Protein AF-A0A8S0GZ82-F1 (afdb_monomer)

Structure (mmCIF, N/CA/C/O backbone):
data_AF-A0A8S0GZ82-F1
#
_entry.id   AF-A0A8S0GZ82-F1
#
loop_
_atom_site.group_PDB
_atom_site.id
_atom_site.type_symbol
_atom_site.label_atom_id
_atom_site.label_alt_id
_atom_site.label_comp_id
_atom_site.label_asym_id
_atom_site.label_entity_id
_atom_site.label_seq_id
_atom_site.pdbx_PDB_ins_code
_atom_site.Cartn_x
_atom_site.Cartn_y
_atom_site.Cartn_z
_atom_site.occupancy
_atom_site.B_iso_or_equiv
_atom_site.auth_seq_id
_atom_site.auth_comp_id
_atom_site.auth_asym_id
_atom_site.auth_atom_id
_atom_site.pdbx_PDB_model_num
ATOM 1 N N . MET A 1 1 ? -5.538 -8.089 -3.282 1.00 95.19 1 MET A N 1
ATOM 2 C CA . MET A 1 1 ? -5.520 -7.397 -4.596 1.00 95.19 1 MET A CA 1
ATOM 3 C C . MET A 1 1 ? -4.094 -7.015 -5.002 1.00 95.19 1 MET A C 1
ATOM 5 O O . MET A 1 1 ? -3.218 -7.032 -4.146 1.00 95.19 1 MET A O 1
ATOM 9 N N . ALA A 1 2 ? -3.860 -6.673 -6.274 1.00 97.44 2 ALA A N 1
ATOM 10 C CA . ALA A 1 2 ? -2.577 -6.172 -6.800 1.00 97.44 2 ALA A CA 1
ATOM 11 C C . ALA A 1 2 ? -2.730 -4.744 -7.361 1.00 97.44 2 ALA A C 1
ATOM 13 O O . ALA A 1 2 ? -3.860 -4.316 -7.598 1.00 97.44 2 ALA A O 1
ATOM 14 N N . HIS A 1 3 ? -1.623 -4.027 -7.618 1.00 98.12 3 HIS A N 1
ATOM 15 C CA . HIS A 1 3 ? -1.652 -2.636 -8.117 1.00 98.12 3 HIS A CA 1
ATOM 16 C C . HIS A 1 3 ? -2.490 -2.475 -9.383 1.00 98.12 3 HIS A C 1
ATOM 18 O O . HIS A 1 3 ? -3.238 -1.512 -9.489 1.00 98.12 3 HIS A O 1
ATOM 24 N N . GLN A 1 4 ? -2.447 -3.450 -10.296 1.00 97.56 4 GLN A N 1
ATOM 25 C CA . GLN A 1 4 ? -3.217 -3.405 -11.541 1.00 97.56 4 GLN A CA 1
ATOM 26 C C . GLN A 1 4 ? -4.725 -3.206 -11.317 1.00 97.56 4 GLN A C 1
ATOM 28 O O . GLN A 1 4 ? -5.366 -2.548 -12.122 1.00 97.56 4 GLN A O 1
ATOM 33 N N . TRP A 1 5 ? -5.296 -3.722 -10.220 1.00 98.31 5 TRP A N 1
ATOM 34 C CA . TRP A 1 5 ? -6.716 -3.527 -9.907 1.00 98.31 5 TRP A CA 1
ATOM 35 C C . TRP A 1 5 ? -7.033 -2.052 -9.644 1.00 98.31 5 TRP A C 1
ATOM 37 O O . TRP A 1 5 ? -7.979 -1.508 -10.209 1.00 98.31 5 TRP A O 1
ATOM 47 N N . LEU A 1 6 ? -6.203 -1.396 -8.831 1.00 98.31 6 LEU A N 1
ATOM 48 C CA . LEU A 1 6 ? -6.317 0.028 -8.512 1.00 98.31 6 LEU A CA 1
ATOM 49 C C . LEU A 1 6 ? -6.042 0.887 -9.755 1.00 98.31 6 LEU A C 1
ATOM 51 O O . LEU A 1 6 ? -6.773 1.835 -10.025 1.00 98.31 6 LEU A O 1
ATOM 55 N N . MET A 1 7 ? -5.039 0.507 -10.552 1.00 98.38 7 MET A N 1
ATOM 56 C CA . MET A 1 7 ? -4.680 1.192 -11.796 1.00 98.38 7 MET A CA 1
ATOM 57 C C . MET A 1 7 ? -5.791 1.108 -12.847 1.00 98.38 7 MET A C 1
ATOM 59 O O . MET A 1 7 ? -6.074 2.104 -13.498 1.00 98.38 7 MET A O 1
ATOM 63 N N . VAL A 1 8 ? -6.478 -0.033 -12.984 1.00 98.31 8 VAL A N 1
ATOM 64 C CA . VAL A 1 8 ? -7.613 -0.162 -13.914 1.00 98.31 8 VAL A CA 1
ATOM 65 C C . VAL A 1 8 ? -8.703 0.866 -13.618 1.00 98.31 8 VAL A C 1
ATOM 67 O O . VAL A 1 8 ? -9.209 1.502 -14.539 1.00 98.31 8 VAL A O 1
ATOM 70 N N . HIS A 1 9 ? -9.013 1.101 -12.343 1.00 98.50 9 HIS A N 1
ATOM 71 C CA . HIS A 1 9 ? -10.072 2.032 -11.946 1.00 98.50 9 HIS A CA 1
ATOM 72 C C . HIS A 1 9 ? -9.756 3.500 -12.250 1.00 98.50 9 HIS A C 1
ATOM 74 O O . HIS A 1 9 ? -10.662 4.330 -12.217 1.00 98.50 9 HIS A O 1
ATOM 80 N N . GLN A 1 10 ? -8.511 3.834 -12.600 1.00 98.38 10 GLN A N 1
ATOM 81 C CA . GLN A 1 10 ? -8.147 5.175 -13.064 1.00 98.38 10 GLN A CA 1
ATOM 82 C C . GLN A 1 10 ? -8.823 5.533 -14.392 1.00 98.38 10 GLN A C 1
ATOM 84 O O . GLN A 1 10 ? -9.020 6.714 -14.655 1.00 98.38 10 GLN A O 1
ATOM 89 N N . GLN A 1 11 ? -9.216 4.523 -15.182 1.00 97.75 11 GLN A N 1
ATOM 90 C CA . GLN A 1 11 ? -9.843 4.682 -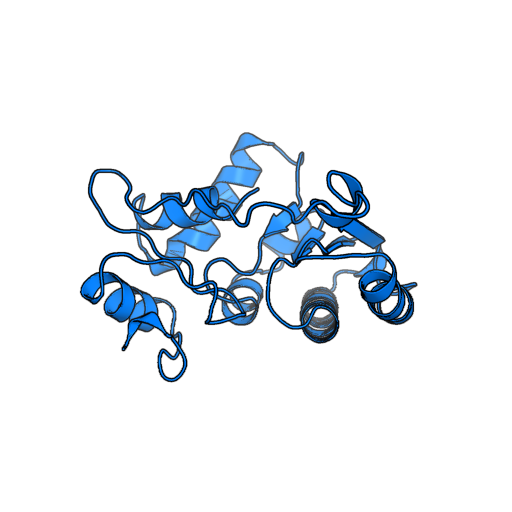16.500 1.00 97.75 11 GLN A CA 1
ATOM 91 C C . GLN A 1 11 ? -11.303 4.201 -16.555 1.00 97.75 11 GLN A C 1
ATOM 93 O O . GLN A 1 11 ? -11.871 4.071 -17.635 1.00 97.75 11 GLN A O 1
ATOM 98 N N . LEU A 1 12 ? -11.929 3.933 -15.401 1.00 96.94 12 LEU A N 1
ATOM 99 C CA . LEU A 1 12 ? -13.331 3.486 -15.318 1.00 96.94 12 LEU A CA 1
ATOM 100 C C . LEU A 1 12 ? -14.288 4.551 -14.759 1.00 96.94 12 LEU A C 1
ATOM 102 O O . LEU A 1 12 ? -15.486 4.306 -14.644 1.00 96.94 12 LEU A O 1
ATOM 106 N N . GLY A 1 13 ? -13.778 5.726 -14.389 1.00 95.38 13 GLY A N 1
ATOM 107 C CA . GLY A 1 13 ? -14.562 6.784 -13.761 1.00 95.38 13 GLY A CA 1
ATOM 108 C C . GLY A 1 13 ? -13.732 8.035 -13.494 1.00 95.38 13 GLY A C 1
ATOM 109 O O . GLY A 1 13 ? -12.754 8.312 -14.186 1.00 95.38 13 GLY A O 1
ATOM 110 N N . ARG A 1 14 ? -14.110 8.815 -12.476 1.00 97.06 14 ARG A N 1
ATOM 111 C CA . ARG A 1 14 ? -13.348 10.009 -12.084 1.00 97.06 14 ARG A CA 1
ATOM 112 C C . ARG A 1 14 ? -12.017 9.593 -11.464 1.00 97.06 14 ARG A C 1
ATOM 114 O O . ARG A 1 14 ? -12.003 8.906 -10.445 1.00 97.06 14 ARG A O 1
ATOM 121 N N . LEU A 1 15 ? -10.906 10.093 -12.009 1.00 97.75 15 LEU A N 1
ATOM 122 C CA . LEU A 1 15 ? -9.558 9.712 -11.571 1.00 97.75 15 LEU A CA 1
ATOM 123 C C . LEU A 1 15 ? -9.358 9.851 -10.051 1.00 97.75 15 LEU A C 1
ATOM 125 O O . LEU A 1 15 ? -8.863 8.924 -9.417 1.00 97.75 15 LEU A O 1
ATOM 129 N N . ARG A 1 16 ? -9.817 10.955 -9.442 1.00 97.62 16 ARG A N 1
ATOM 130 C CA . ARG A 1 16 ? -9.718 11.181 -7.986 1.00 97.62 16 ARG A CA 1
ATOM 131 C C . ARG A 1 16 ? -10.405 10.095 -7.154 1.00 97.62 16 ARG A C 1
ATOM 133 O O . ARG A 1 16 ? -9.939 9.795 -6.060 1.00 97.62 16 ARG A O 1
ATOM 140 N N . GLU A 1 17 ? -11.508 9.542 -7.643 1.00 97.81 17 GLU A N 1
ATOM 141 C CA . GLU A 1 17 ? -12.345 8.568 -6.929 1.00 97.81 17 GLU A CA 1
ATOM 142 C C . GLU A 1 17 ? -11.919 7.119 -7.213 1.00 97.81 17 GLU A C 1
ATOM 144 O O . GLU A 1 17 ? -12.413 6.196 -6.570 1.00 97.81 17 GLU A O 1
ATOM 149 N N . SER A 1 18 ? -10.979 6.914 -8.144 1.00 98.31 18 SER A N 1
ATOM 150 C CA . SER A 1 18 ? -10.558 5.594 -8.634 1.00 98.31 18 SER A CA 1
ATOM 151 C C . SER A 1 18 ? -10.168 4.613 -7.526 1.00 98.31 18 SER A C 1
ATOM 153 O O . SER A 1 18 ? -10.565 3.451 -7.577 1.00 98.31 18 SER A O 1
ATOM 155 N N . GLN A 1 19 ? -9.445 5.069 -6.498 1.00 98.44 19 GLN A N 1
ATOM 156 C CA . GLN A 1 19 ? -9.065 4.229 -5.362 1.00 98.44 19 GLN A CA 1
ATOM 157 C C . GLN A 1 19 ? -10.291 3.741 -4.581 1.00 98.44 19 GLN A C 1
ATOM 159 O O . GLN A 1 19 ? -10.406 2.547 -4.317 1.00 98.44 19 GLN A O 1
ATOM 164 N N . ASN A 1 20 ? -11.226 4.634 -4.252 1.00 98.25 20 ASN A N 1
ATOM 165 C CA . ASN A 1 20 ? -12.430 4.265 -3.506 1.00 98.25 20 ASN A CA 1
ATOM 166 C C . ASN A 1 20 ? -13.322 3.344 -4.334 1.00 98.25 20 ASN A C 1
ATOM 168 O O . ASN A 1 20 ? -13.745 2.307 -3.832 1.00 98.25 20 ASN A O 1
ATOM 172 N N . ALA A 1 21 ? -13.506 3.650 -5.621 1.00 98.38 21 ALA A N 1
ATOM 173 C CA . ALA A 1 21 ? -14.248 2.792 -6.538 1.00 98.38 21 ALA A CA 1
ATOM 174 C C . ALA A 1 21 ? -13.635 1.383 -6.619 1.00 98.38 21 ALA A C 1
ATOM 176 O O . ALA A 1 21 ? -14.350 0.384 -6.566 1.00 98.38 21 ALA A O 1
ATOM 177 N N . ALA A 1 22 ? -12.303 1.279 -6.673 1.00 98.50 22 ALA A N 1
ATOM 178 C CA . ALA A 1 22 ? -11.611 -0.006 -6.653 1.00 98.50 22 ALA A CA 1
ATOM 179 C C . ALA A 1 22 ? -11.829 -0.771 -5.340 1.00 98.50 22 ALA A C 1
ATOM 181 O O . ALA A 1 22 ? -12.018 -1.991 -5.365 1.00 98.50 22 ALA A O 1
ATOM 182 N N . LEU A 1 23 ? -11.797 -0.080 -4.196 1.00 98.44 23 LEU A N 1
ATOM 183 C CA . LEU A 1 23 ? -12.031 -0.697 -2.892 1.00 98.44 23 LEU A CA 1
ATOM 184 C C . LEU A 1 23 ? -13.484 -1.165 -2.737 1.00 98.44 23 LEU A C 1
ATOM 186 O O . LEU A 1 23 ? -13.714 -2.265 -2.232 1.00 98.44 23 LEU A O 1
ATOM 190 N N . GLU A 1 24 ? -14.454 -0.374 -3.190 1.00 98.00 24 GLU A N 1
ATOM 191 C CA . GLU A 1 24 ? -15.877 -0.726 -3.173 1.00 98.00 24 GLU A CA 1
ATOM 192 C C . GLU A 1 24 ? -16.172 -1.917 -4.081 1.00 98.00 24 GLU A C 1
ATOM 194 O O . GLU A 1 24 ? -16.787 -2.889 -3.638 1.00 98.00 24 GLU A O 1
ATOM 199 N N . ASN A 1 25 ? -15.672 -1.891 -5.319 1.00 98.31 25 ASN A N 1
ATOM 200 C CA . ASN A 1 25 ? -15.876 -2.973 -6.277 1.00 98.31 25 ASN A CA 1
ATOM 201 C C . ASN A 1 25 ? -15.252 -4.287 -5.792 1.00 98.31 25 ASN A C 1
ATOM 203 O O . ASN A 1 25 ? -15.846 -5.349 -5.965 1.00 98.31 25 ASN A O 1
ATOM 207 N N . TRP A 1 26 ? -14.097 -4.237 -5.117 1.00 98.56 26 TRP A N 1
ATOM 208 C CA . TRP A 1 26 ? -13.494 -5.433 -4.526 1.00 98.56 26 TRP A CA 1
ATOM 209 C C . TRP A 1 26 ? -14.363 -6.024 -3.408 1.00 98.56 26 TRP A C 1
ATOM 211 O O . TRP A 1 26 ? -14.590 -7.233 -3.370 1.00 98.56 26 TRP A O 1
ATOM 221 N N . VAL A 1 27 ? -14.898 -5.184 -2.515 1.00 97.38 27 VAL A N 1
ATOM 222 C CA . VAL A 1 27 ? -15.823 -5.644 -1.465 1.00 97.38 27 VAL A CA 1
ATOM 223 C C . VAL A 1 27 ? -17.110 -6.201 -2.074 1.00 97.38 27 VAL A C 1
ATOM 225 O O . VAL A 1 27 ? -17.626 -7.217 -1.599 1.00 97.38 27 VAL A O 1
ATOM 228 N N . HIS A 1 28 ? -17.625 -5.563 -3.126 1.00 97.75 28 HIS A N 1
ATOM 229 C CA . HIS A 1 28 ? -18.815 -6.021 -3.831 1.00 97.75 28 HIS A CA 1
ATOM 230 C C . HIS A 1 28 ? -18.614 -7.407 -4.452 1.00 97.75 28 HIS A C 1
ATOM 232 O O . HIS A 1 28 ? -19.492 -8.257 -4.319 1.00 97.75 28 HIS A O 1
ATOM 238 N N . GLU A 1 29 ? -17.468 -7.647 -5.086 1.00 98.12 29 GLU A N 1
ATOM 239 C CA . GLU A 1 29 ? -17.166 -8.917 -5.748 1.00 98.12 29 GLU A CA 1
ATOM 240 C C . GLU A 1 29 ? -16.936 -10.044 -4.734 1.00 98.12 29 GLU A C 1
ATOM 242 O O . GLU A 1 29 ? -17.583 -11.089 -4.781 1.00 98.12 29 GLU A O 1
ATOM 247 N N . TYR A 1 30 ? -16.047 -9.826 -3.761 1.00 97.81 30 TYR A N 1
ATOM 248 C CA . TYR A 1 30 ? -15.591 -10.901 -2.876 1.00 97.81 30 TYR A CA 1
ATOM 249 C C . TYR A 1 30 ? -16.403 -11.049 -1.586 1.00 97.81 30 TYR A C 1
ATOM 251 O O . TYR A 1 30 ? -16.186 -12.008 -0.842 1.00 97.81 30 TYR A O 1
ATOM 259 N N . ARG A 1 31 ? -17.339 -10.129 -1.311 1.00 95.69 31 ARG A N 1
ATOM 260 C CA . ARG A 1 31 ? -18.323 -10.205 -0.211 1.00 95.69 31 ARG A CA 1
ATOM 261 C C . ARG A 1 31 ? -17.705 -10.571 1.146 1.00 95.69 31 ARG A C 1
ATOM 263 O O . ARG A 1 31 ? -18.201 -11.447 1.850 1.00 95.69 31 ARG A O 1
ATOM 270 N N . GLY A 1 32 ? -16.608 -9.903 1.502 1.00 89.19 32 GLY A N 1
ATOM 271 C CA . GLY A 1 32 ? -15.895 -10.116 2.769 1.00 89.19 32 GLY A CA 1
ATOM 272 C C . GLY A 1 32 ? -14.822 -11.209 2.736 1.00 89.19 32 GLY A C 1
ATOM 273 O O . GLY A 1 32 ? -14.251 -11.529 3.770 1.00 89.19 32 GLY A O 1
ATOM 274 N N . ARG A 1 33 ? -14.519 -11.792 1.569 1.00 94.94 33 ARG A N 1
ATOM 275 C CA . ARG A 1 33 ? -13.315 -12.614 1.365 1.00 94.94 33 ARG A CA 1
ATOM 276 C C . ARG A 1 33 ? -12.181 -11.769 0.788 1.00 94.94 33 ARG A C 1
ATOM 278 O O . ARG A 1 33 ? -12.418 -10.759 0.133 1.00 94.94 33 ARG A O 1
ATOM 285 N N . LEU A 1 34 ? -10.941 -12.229 0.977 1.00 96.81 34 LEU A N 1
ATOM 286 C CA . LEU A 1 34 ? -9.735 -11.603 0.414 1.00 96.81 34 LEU A CA 1
ATOM 287 C C . LEU A 1 34 ? -9.590 -10.116 0.804 1.00 96.81 34 LEU A C 1
ATOM 289 O O . LEU A 1 34 ? -9.183 -9.292 -0.020 1.00 96.81 34 LEU A O 1
ATOM 293 N N . GLY A 1 35 ? -9.920 -9.772 2.052 1.00 97.31 35 GLY A N 1
ATOM 294 C CA . GLY A 1 35 ? -10.014 -8.405 2.567 1.00 97.31 35 GLY A CA 1
ATOM 295 C C . GLY A 1 35 ? -8.679 -7.734 2.900 1.00 97.31 35 GLY A C 1
ATOM 296 O O . GLY A 1 35 ? -8.617 -6.969 3.857 1.00 97.31 35 GLY A O 1
ATOM 297 N N . ILE A 1 36 ? -7.616 -7.984 2.130 1.00 98.50 36 ILE A N 1
ATOM 298 C CA . ILE A 1 36 ? -6.335 -7.275 2.277 1.00 98.50 36 ILE A CA 1
ATOM 299 C C . ILE A 1 36 ? -6.200 -6.212 1.178 1.00 98.50 36 ILE A C 1
ATOM 301 O O . ILE A 1 36 ? -6.025 -6.547 -0.003 1.00 98.50 36 ILE A O 1
ATOM 305 N N . ALA A 1 37 ? -6.268 -4.937 1.572 1.00 98.50 37 ALA A N 1
ATOM 306 C CA . ALA A 1 37 ? -6.109 -3.794 0.672 1.00 98.50 37 ALA A CA 1
ATOM 307 C C . ALA A 1 37 ? -4.641 -3.375 0.526 1.00 98.50 37 ALA A C 1
ATOM 309 O O . ALA A 1 37 ? -3.865 -3.406 1.474 1.00 98.50 37 ALA A O 1
ATOM 310 N N . LEU A 1 38 ? -4.260 -2.979 -0.685 1.00 98.38 38 LEU A N 1
ATOM 311 C CA . LEU A 1 38 ? -2.918 -2.507 -1.020 1.00 98.38 38 LEU A CA 1
ATOM 312 C C . LEU A 1 38 ? -2.884 -0.978 -0.965 1.00 98.38 38 LEU A C 1
ATOM 314 O O . LEU A 1 38 ? -3.751 -0.346 -1.565 1.00 98.38 38 LEU A O 1
ATOM 318 N N . THR A 1 39 ? -1.913 -0.398 -0.258 1.00 98.44 39 THR A N 1
ATOM 319 C CA . THR A 1 39 ? -1.971 1.027 0.124 1.00 98.44 39 THR A CA 1
ATOM 320 C C . THR A 1 39 ? -1.165 1.966 -0.769 1.00 98.44 39 THR A C 1
ATOM 322 O O . THR A 1 39 ? -1.366 3.170 -0.724 1.00 98.44 39 THR A O 1
ATOM 325 N N . ASP A 1 40 ? -0.257 1.445 -1.588 1.00 97.50 40 ASP A N 1
ATOM 326 C CA . ASP A 1 40 ? 0.817 2.219 -2.220 1.00 97.50 40 ASP A CA 1
ATOM 327 C C . ASP A 1 40 ? 0.662 2.345 -3.748 1.00 97.50 40 ASP A C 1
ATOM 329 O O . ASP A 1 40 ? 1.636 2.484 -4.486 1.00 97.50 40 ASP A O 1
ATOM 333 N N . CYS A 1 41 ? -0.562 2.270 -4.282 1.00 97.75 41 CYS A N 1
ATOM 334 C CA . CYS A 1 41 ? -0.757 2.562 -5.708 1.00 97.75 41 CYS A CA 1
ATOM 335 C C . CYS A 1 41 ? -0.545 4.051 -6.013 1.00 97.75 41 CYS A C 1
ATOM 337 O O . CYS A 1 41 ? 0.048 4.387 -7.038 1.00 97.75 41 CYS A O 1
ATOM 339 N N . ILE A 1 42 ? -1.017 4.922 -5.117 1.00 97.00 42 ILE A N 1
ATOM 340 C CA . ILE A 1 42 ? -0.805 6.371 -5.169 1.00 97.00 42 ILE A CA 1
ATOM 341 C C . ILE A 1 42 ? 0.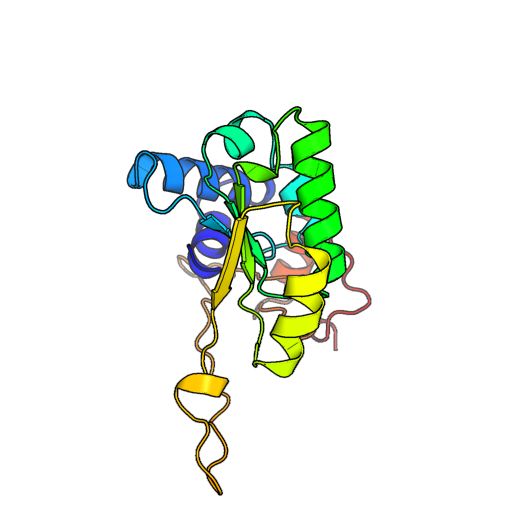255 6.723 -4.121 1.00 97.00 42 ILE A C 1
ATOM 343 O O . ILE A 1 42 ? 1.415 6.894 -4.455 1.00 97.00 42 ILE A O 1
ATOM 347 N N . SER A 1 43 ? -0.120 6.730 -2.848 1.00 96.94 43 SER A N 1
ATOM 348 C CA . SER A 1 43 ? 0.794 6.751 -1.706 1.00 96.94 43 SER A CA 1
ATOM 349 C C . SER A 1 43 ? 0.035 6.259 -0.482 1.00 96.94 43 SER A C 1
ATOM 351 O O . SER A 1 43 ? -1.196 6.365 -0.434 1.00 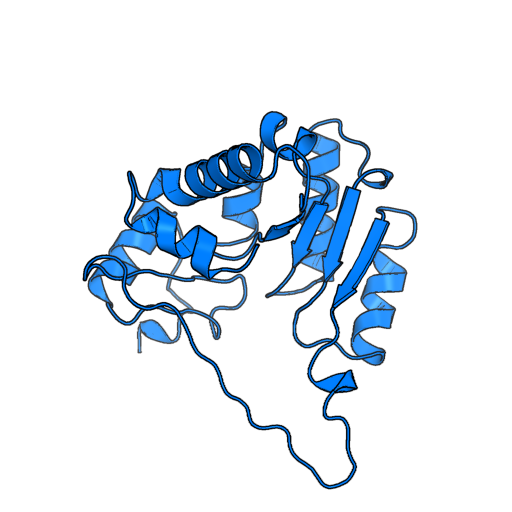96.94 43 SER A O 1
ATOM 353 N N . THR A 1 44 ? 0.740 5.764 0.532 1.00 98.12 44 THR A N 1
ATOM 354 C CA . THR A 1 44 ? 0.091 5.335 1.775 1.00 98.12 44 THR A CA 1
ATOM 355 C C . THR A 1 44 ? -0.638 6.498 2.455 1.00 98.12 44 THR A C 1
ATOM 357 O O . THR A 1 44 ? -1.717 6.299 3.005 1.00 98.12 44 THR A O 1
ATOM 360 N N . ASP A 1 45 ? -0.122 7.727 2.370 1.00 97.44 45 ASP A N 1
ATOM 361 C CA . ASP A 1 45 ? -0.784 8.897 2.966 1.00 97.44 45 ASP A CA 1
ATOM 362 C C . ASP A 1 45 ? -2.087 9.258 2.244 1.00 97.44 45 ASP A C 1
ATOM 364 O O . ASP A 1 45 ? -3.104 9.529 2.890 1.00 97.44 45 ASP A O 1
ATOM 368 N N . PHE A 1 46 ? -2.092 9.203 0.908 1.00 97.44 46 PHE A N 1
ATOM 369 C CA . PHE A 1 46 ? -3.316 9.378 0.129 1.00 97.44 46 PHE A CA 1
ATOM 370 C C . PHE A 1 46 ? -4.328 8.269 0.440 1.00 97.44 46 PHE A C 1
ATOM 372 O O . PHE A 1 46 ? -5.508 8.548 0.662 1.00 97.44 46 PHE A O 1
ATOM 379 N N . PHE A 1 47 ? -3.863 7.018 0.520 1.00 98.56 47 PHE A N 1
ATOM 380 C CA . PHE A 1 47 ? -4.696 5.875 0.874 1.00 98.56 47 PHE A CA 1
ATOM 381 C C . PHE A 1 47 ? -5.357 6.047 2.239 1.00 98.56 47 PHE A C 1
ATOM 383 O O . PHE A 1 47 ? -6.575 5.957 2.342 1.00 98.56 47 PHE A O 1
ATOM 390 N N . LEU A 1 48 ? -4.583 6.335 3.288 1.00 98.31 48 LEU A N 1
ATOM 391 C CA . LEU A 1 48 ? -5.105 6.412 4.655 1.00 98.31 48 LEU A CA 1
ATOM 392 C C . LEU A 1 48 ? -6.062 7.589 4.868 1.00 98.31 48 LEU A C 1
ATOM 394 O O . LEU A 1 48 ? -6.953 7.496 5.715 1.00 98.31 48 LEU A O 1
ATOM 398 N N . LYS A 1 49 ? -5.921 8.666 4.086 1.00 97.06 49 LYS A N 1
ATOM 399 C CA . LYS A 1 49 ? -6.870 9.784 4.084 1.00 97.06 49 LYS A CA 1
ATOM 400 C C . LYS A 1 49 ? -8.254 9.358 3.591 1.00 97.06 49 LYS A C 1
ATOM 402 O O . LYS A 1 49 ? -9.253 9.751 4.190 1.00 97.06 49 LYS A O 1
ATOM 407 N N . ASP A 1 50 ? -8.297 8.555 2.532 1.00 95.88 50 ASP A N 1
ATOM 408 C CA . ASP A 1 50 ? -9.540 8.037 1.954 1.00 95.88 50 ASP A CA 1
ATOM 409 C C . ASP A 1 50 ? -10.052 6.774 2.677 1.00 95.88 50 ASP A C 1
ATOM 411 O O . ASP A 1 50 ? -11.238 6.454 2.613 1.00 95.88 50 ASP A O 1
ATOM 415 N N . PHE A 1 51 ? -9.180 6.070 3.405 1.00 97.94 51 PHE A N 1
ATOM 416 C CA . PHE A 1 51 ? -9.521 4.896 4.205 1.00 97.94 51 PHE A CA 1
ATOM 417 C C . PHE A 1 51 ? -10.235 5.318 5.496 1.00 97.94 51 PHE A C 1
ATOM 419 O O . PHE A 1 51 ? -9.622 5.585 6.536 1.00 97.94 51 PHE A O 1
ATOM 426 N N . ASP A 1 52 ? -11.552 5.450 5.399 1.00 97.75 52 ASP A N 1
ATOM 427 C CA . ASP A 1 52 ? -12.449 5.844 6.478 1.00 97.75 52 ASP A CA 1
ATOM 428 C C . ASP A 1 52 ? -12.936 4.648 7.323 1.00 97.75 52 ASP A C 1
ATOM 430 O O . ASP A 1 52 ? -12.504 3.504 7.161 1.00 97.75 52 ASP A O 1
ATOM 434 N N . LEU A 1 53 ? -13.856 4.909 8.260 1.00 98.25 53 LEU A N 1
ATOM 435 C CA . LEU A 1 53 ? -14.418 3.877 9.135 1.00 98.25 53 LEU A CA 1
ATOM 436 C C . LEU A 1 53 ? -15.172 2.785 8.358 1.00 98.25 53 LEU A C 1
ATOM 438 O O . LEU A 1 53 ? -15.212 1.640 8.813 1.00 98.25 53 LEU A O 1
ATOM 442 N N . TYR A 1 54 ? -15.780 3.127 7.220 1.00 97.88 54 TYR A N 1
ATOM 443 C CA . TYR A 1 54 ? -16.506 2.174 6.389 1.00 97.88 54 TYR A CA 1
ATOM 444 C C . TYR A 1 54 ? -15.536 1.144 5.807 1.00 97.88 54 TYR A C 1
ATOM 446 O O . TYR A 1 54 ? -15.681 -0.052 6.082 1.00 97.88 54 TYR A O 1
ATOM 454 N N . PHE A 1 55 ? -14.484 1.586 5.113 1.00 98.06 55 PHE A N 1
ATOM 455 C CA . PHE A 1 55 ? -13.488 0.661 4.568 1.00 98.06 55 PHE A CA 1
ATOM 456 C C . PHE A 1 55 ? -12.722 -0.078 5.664 1.00 98.06 55 PHE A C 1
ATOM 458 O O . PHE A 1 55 ? -12.525 -1.291 5.570 1.00 98.06 55 PHE A O 1
ATOM 465 N N . ALA A 1 56 ? -12.361 0.611 6.747 1.00 98.12 56 ALA A N 1
ATOM 466 C CA . ALA A 1 56 ? -11.626 0.002 7.846 1.00 98.12 56 ALA A CA 1
ATOM 467 C C . ALA A 1 56 ? -12.421 -1.093 8.575 1.00 98.12 56 ALA A C 1
ATOM 469 O O . ALA A 1 56 ? -11.824 -2.001 9.156 1.00 98.12 56 ALA A O 1
ATOM 470 N N . LYS A 1 57 ? -13.759 -1.066 8.535 1.00 97.62 57 LYS A N 1
ATOM 471 C CA . LYS A 1 57 ? -14.598 -2.165 9.039 1.00 97.62 57 LYS A CA 1
ATOM 472 C C . LYS A 1 57 ? -14.738 -3.321 8.052 1.00 97.62 57 LYS A C 1
ATOM 474 O O . LYS A 1 57 ? -14.866 -4.454 8.504 1.00 97.62 57 LYS A O 1
ATOM 479 N N . LEU A 1 58 ? -14.713 -3.049 6.749 1.00 96.94 58 LEU A N 1
ATOM 480 C CA . LEU A 1 58 ? -14.931 -4.053 5.704 1.00 96.94 58 LEU A CA 1
ATOM 481 C C . LEU A 1 58 ? -13.680 -4.854 5.341 1.00 96.94 58 LEU A C 1
ATOM 483 O O . LEU A 1 58 ? -13.794 -6.031 5.012 1.00 96.94 58 LEU A O 1
ATOM 487 N N . TYR A 1 59 ? -12.503 -4.232 5.391 1.00 98.44 59 TYR A N 1
ATOM 488 C CA . TYR A 1 59 ? -11.234 -4.900 5.112 1.00 98.44 59 TYR A CA 1
ATOM 489 C C . TYR A 1 59 ? -10.658 -5.555 6.374 1.00 98.44 59 TYR A C 1
ATOM 491 O O . TYR A 1 59 ? -10.666 -4.972 7.462 1.00 98.44 59 TYR A O 1
ATOM 499 N N . ASP A 1 60 ? -10.117 -6.762 6.222 1.00 98.31 60 ASP A N 1
ATOM 500 C CA . ASP A 1 60 ? -9.432 -7.520 7.276 1.00 98.31 60 ASP A CA 1
ATOM 501 C C . ASP A 1 60 ? -8.079 -6.896 7.638 1.00 98.31 60 ASP A C 1
ATOM 503 O O . ASP A 1 60 ? -7.621 -6.985 8.780 1.00 98.31 60 ASP A O 1
ATOM 507 N N . GLY A 1 61 ? -7.436 -6.238 6.674 1.00 98.50 61 GLY A N 1
ATOM 508 C CA . GLY A 1 61 ? -6.088 -5.723 6.839 1.00 98.50 61 GLY A CA 1
ATOM 509 C C . GLY A 1 61 ? -5.553 -4.964 5.633 1.00 98.50 61 GLY A C 1
ATOM 510 O O . GLY A 1 61 ? -6.231 -4.806 4.616 1.00 98.50 61 GLY A O 1
ATOM 511 N N . LEU A 1 62 ? -4.311 -4.503 5.756 1.00 98.81 62 LEU A N 1
ATOM 512 C CA . LEU A 1 62 ? -3.603 -3.734 4.734 1.00 98.81 62 LEU A CA 1
ATOM 513 C C . LEU A 1 62 ? -2.280 -4.410 4.355 1.00 98.81 62 LEU A C 1
ATOM 515 O O . LEU A 1 62 ? -1.703 -5.158 5.147 1.00 98.81 62 LEU A O 1
ATOM 519 N N . ARG A 1 63 ? -1.793 -4.135 3.141 1.00 98.81 63 ARG A N 1
ATOM 520 C CA . ARG A 1 63 ? -0.534 -4.658 2.605 1.00 98.81 63 ARG A CA 1
ATOM 521 C C . ARG A 1 63 ? 0.449 -3.547 2.251 1.00 98.81 63 ARG A C 1
ATOM 523 O O . ARG A 1 63 ? 0.097 -2.636 1.503 1.00 98.81 63 ARG A O 1
ATOM 530 N N . GLN A 1 64 ? 1.676 -3.707 2.733 1.00 98.50 64 GLN A N 1
ATOM 531 C CA . GLN A 1 64 ? 2.847 -2.889 2.442 1.00 98.50 64 GLN A CA 1
ATOM 532 C C . GLN A 1 64 ? 3.671 -3.518 1.315 1.00 98.50 64 GLN A C 1
ATOM 534 O O . GLN A 1 64 ? 4.035 -4.692 1.405 1.00 98.50 64 GLN A O 1
ATOM 539 N N . ASP A 1 65 ? 3.974 -2.732 0.279 1.00 97.56 65 ASP A N 1
ATOM 540 C CA . ASP A 1 65 ? 4.734 -3.184 -0.903 1.00 97.56 65 ASP A CA 1
ATOM 541 C C . ASP A 1 65 ? 5.789 -2.167 -1.402 1.00 97.56 65 ASP A C 1
ATOM 543 O O . ASP A 1 65 ? 6.513 -2.406 -2.375 1.00 97.56 65 ASP A O 1
ATOM 547 N N . SER A 1 66 ? 5.912 -1.025 -0.720 1.00 96.69 66 SER A N 1
ATOM 548 C CA . SER A 1 66 ? 6.958 -0.023 -0.943 1.00 96.69 66 SER A CA 1
ATOM 549 C C . SER A 1 66 ? 7.182 0.855 0.293 1.00 96.69 66 SER A C 1
ATOM 551 O O . SER A 1 66 ? 6.393 0.834 1.244 1.00 96.69 66 SER A O 1
ATOM 553 N N . GLY A 1 67 ? 8.288 1.604 0.300 1.00 95.50 67 GLY A N 1
ATOM 554 C CA . GLY A 1 67 ? 8.656 2.501 1.393 1.00 95.50 67 GLY A CA 1
ATOM 555 C C . GLY A 1 67 ? 9.165 1.785 2.652 1.00 95.50 67 GLY A C 1
ATOM 556 O O . GLY A 1 67 ? 9.414 0.580 2.669 1.00 95.50 67 GLY A O 1
ATOM 557 N N . ASN A 1 68 ? 9.349 2.544 3.735 1.00 97.56 68 ASN A N 1
ATOM 558 C CA . ASN A 1 68 ? 9.830 2.000 5.006 1.00 97.56 68 ASN A CA 1
ATOM 559 C C . ASN A 1 68 ? 8.705 1.220 5.727 1.00 97.56 68 ASN A C 1
ATOM 561 O O . ASN A 1 68 ? 7.703 1.832 6.109 1.00 97.56 68 ASN A O 1
ATOM 565 N N . PRO A 1 69 ? 8.872 -0.091 5.994 1.00 98.19 69 PRO A N 1
ATOM 566 C CA . PRO A 1 69 ? 7.812 -0.924 6.563 1.00 98.19 69 PRO A CA 1
ATOM 567 C C . PRO A 1 69 ? 7.446 -0.553 8.006 1.00 98.19 69 PRO A C 1
ATOM 569 O O . PRO A 1 69 ? 6.299 -0.728 8.408 1.00 98.19 69 PRO A O 1
ATOM 572 N N . ILE A 1 70 ? 8.392 -0.019 8.785 1.00 98.50 70 ILE A N 1
ATOM 573 C CA . ILE A 1 70 ? 8.161 0.413 10.171 1.00 98.50 70 ILE A CA 1
ATOM 574 C C . ILE A 1 70 ? 7.308 1.681 10.188 1.00 98.50 70 ILE A C 1
ATOM 576 O O . ILE A 1 70 ? 6.277 1.719 10.854 1.00 98.50 70 ILE A O 1
ATOM 580 N N . LEU A 1 71 ? 7.686 2.680 9.382 1.00 98.44 71 LEU A N 1
ATOM 581 C CA . LEU A 1 71 ? 6.913 3.919 9.254 1.00 98.44 71 LEU A CA 1
ATOM 582 C C . LEU A 1 71 ? 5.515 3.652 8.690 1.00 98.44 71 LEU A C 1
ATOM 584 O O . LEU A 1 71 ? 4.538 4.230 9.161 1.00 98.44 71 LEU A O 1
ATOM 588 N N . TRP A 1 72 ? 5.409 2.759 7.705 1.00 98.75 72 TRP A N 1
ATOM 589 C CA . TRP A 1 72 ? 4.119 2.314 7.188 1.00 98.75 72 TRP A CA 1
ATOM 590 C C . TRP A 1 72 ? 3.263 1.681 8.293 1.00 98.75 72 TRP A C 1
ATOM 592 O O . TRP A 1 72 ? 2.103 2.059 8.460 1.00 98.75 72 TRP A O 1
ATOM 602 N N . ALA A 1 73 ? 3.836 0.777 9.096 1.00 98.75 73 ALA A N 1
ATOM 603 C CA . ALA A 1 73 ? 3.116 0.132 10.188 1.00 98.75 73 ALA A CA 1
ATOM 604 C C . ALA A 1 73 ? 2.625 1.157 11.220 1.00 98.75 73 ALA A C 1
ATOM 606 O O . ALA A 1 73 ? 1.464 1.100 11.622 1.00 98.75 73 ALA A O 1
ATOM 607 N N . ASP A 1 74 ? 3.460 2.127 11.598 1.00 98.75 74 ASP A N 1
ATOM 608 C CA . ASP A 1 74 ? 3.083 3.186 12.539 1.00 98.75 74 ASP A CA 1
ATOM 609 C C . ASP A 1 74 ? 1.908 4.023 12.023 1.00 98.75 74 ASP A C 1
ATOM 611 O O . ASP A 1 74 ? 0.940 4.236 12.759 1.00 98.75 74 ASP A O 1
ATOM 615 N N . LYS A 1 75 ? 1.941 4.427 10.745 1.00 98.81 75 LYS A N 1
ATOM 616 C CA . LYS A 1 75 ? 0.846 5.166 10.096 1.00 98.81 75 LYS A CA 1
ATOM 617 C C . LYS A 1 75 ? -0.459 4.368 10.100 1.00 98.81 75 LYS A C 1
ATOM 619 O O . LYS A 1 75 ? -1.506 4.896 10.472 1.00 98.81 75 LYS A O 1
ATOM 624 N N . VAL A 1 76 ? -0.410 3.086 9.735 1.00 98.75 76 VAL A N 1
ATOM 625 C CA . VAL A 1 76 ? -1.606 2.229 9.693 1.00 98.75 76 VAL A CA 1
ATOM 626 C C . VAL A 1 76 ? -2.172 1.978 11.093 1.00 98.75 76 VAL A C 1
ATOM 628 O O . VAL A 1 76 ? -3.383 2.077 11.303 1.00 98.75 76 VAL A O 1
ATOM 631 N N . LEU A 1 77 ? -1.314 1.677 12.070 1.00 98.75 77 LEU A N 1
ATOM 632 C CA . LEU A 1 77 ? -1.725 1.465 13.458 1.00 98.75 77 LEU A CA 1
ATOM 633 C C . LEU A 1 77 ? -2.354 2.732 14.048 1.00 98.75 77 LEU A C 1
ATOM 635 O O . LEU A 1 77 ? -3.372 2.641 14.735 1.00 98.75 77 LEU A O 1
ATOM 639 N N . ALA A 1 78 ? -1.773 3.905 13.778 1.00 98.75 78 ALA A N 1
ATOM 640 C CA . ALA A 1 78 ? -2.348 5.189 14.167 1.00 98.75 78 ALA A CA 1
ATOM 641 C C . ALA A 1 78 ? -3.726 5.390 13.528 1.00 98.75 78 ALA A C 1
ATOM 643 O O . ALA A 1 78 ? -4.688 5.660 14.246 1.00 98.75 78 ALA A O 1
ATOM 644 N N . ARG A 1 79 ? -3.857 5.137 12.220 1.00 98.75 79 ARG A N 1
ATOM 645 C CA . ARG A 1 79 ? -5.126 5.306 11.508 1.00 98.75 79 ARG A CA 1
ATOM 646 C C . ARG A 1 79 ? -6.245 4.429 12.067 1.00 98.75 79 ARG A C 1
ATOM 648 O O . ARG A 1 79 ? -7.358 4.909 12.267 1.00 98.75 79 ARG A O 1
ATOM 655 N N . TYR A 1 80 ? -5.971 3.159 12.367 1.00 98.81 80 TYR A N 1
ATOM 656 C CA . TYR A 1 80 ? -6.972 2.300 13.006 1.00 98.81 80 TYR A CA 1
ATOM 657 C C . TYR A 1 80 ? -7.404 2.839 14.375 1.00 98.81 80 TYR A C 1
ATOM 659 O O . TYR A 1 80 ? -8.603 2.886 14.652 1.00 98.81 80 TYR A O 1
ATOM 667 N N . ARG A 1 81 ? -6.457 3.305 15.202 1.00 98.62 81 ARG A N 1
ATOM 668 C CA . ARG A 1 81 ? -6.763 3.895 16.517 1.00 98.62 81 ARG A CA 1
ATOM 669 C C . ARG A 1 81 ? -7.603 5.169 16.392 1.00 98.62 81 ARG A C 1
ATOM 671 O O . ARG A 1 81 ? -8.572 5.309 17.130 1.00 98.62 81 ARG A O 1
ATOM 678 N N . GLU A 1 82 ? -7.282 6.056 15.449 1.00 98.56 82 GLU A N 1
ATOM 679 C CA . GLU A 1 82 ? -8.068 7.267 15.151 1.00 98.56 82 GLU A CA 1
ATOM 680 C C . GLU A 1 82 ? -9.517 6.942 14.771 1.00 98.56 82 GLU A C 1
ATOM 682 O O . GLU A 1 82 ? -10.444 7.643 15.168 1.00 98.56 82 GLU A O 1
ATOM 687 N N . LEU A 1 83 ? -9.717 5.851 14.029 1.00 98.50 83 LEU A N 1
ATOM 688 C CA . LEU A 1 83 ? -11.032 5.360 13.618 1.00 98.50 83 LEU A CA 1
ATOM 689 C C . LEU A 1 83 ? -11.755 4.554 14.715 1.00 98.50 83 LEU A C 1
ATOM 691 O O . LEU A 1 83 ? -12.851 4.045 14.480 1.00 98.50 83 LEU A O 1
ATOM 695 N N . GLY A 1 84 ? -11.166 4.413 15.908 1.00 98.50 84 GLY A N 1
ATOM 696 C CA . GLY A 1 84 ? -11.743 3.641 17.011 1.00 98.50 84 GLY A CA 1
ATOM 697 C C . GLY A 1 84 ? -11.734 2.125 16.784 1.00 98.50 84 GLY A C 1
ATOM 698 O O . GLY A 1 84 ? -12.536 1.407 17.382 1.00 98.50 84 GLY A O 1
ATOM 699 N N . ILE A 1 85 ? -10.857 1.625 15.911 1.00 98.62 85 ILE A N 1
ATOM 700 C CA . ILE A 1 85 ? -10.677 0.198 15.625 1.00 98.62 85 ILE A CA 1
ATOM 701 C C . ILE A 1 85 ? -9.474 -0.315 16.411 1.00 98.62 85 ILE A C 1
ATOM 703 O O . ILE A 1 85 ? -8.392 0.264 16.349 1.00 98.62 85 ILE A O 1
ATOM 707 N N . ASP A 1 86 ? -9.642 -1.437 17.114 1.00 98.50 86 ASP A N 1
ATOM 708 C CA . ASP A 1 86 ? -8.524 -2.131 17.755 1.00 98.50 86 ASP A CA 1
ATOM 709 C C . ASP A 1 86 ? -7.607 -2.749 16.681 1.00 98.50 86 ASP A C 1
ATOM 711 O O . ASP A 1 86 ? -8.014 -3.721 16.028 1.00 98.50 86 ASP A O 1
ATOM 715 N N . PRO A 1 87 ? -6.368 -2.252 16.490 1.00 98.62 87 PRO A N 1
ATOM 716 C CA . PRO A 1 87 ? -5.488 -2.747 15.433 1.00 98.62 87 PRO A CA 1
ATOM 717 C C . PRO A 1 87 ? -5.082 -4.214 15.628 1.00 98.62 87 PRO A C 1
ATOM 719 O O . PRO A 1 87 ? -4.730 -4.887 14.663 1.00 98.62 87 PRO A O 1
ATOM 722 N N . ARG A 1 88 ? -5.214 -4.761 16.846 1.00 98.50 88 ARG A N 1
ATOM 723 C CA . ARG A 1 88 ? -4.963 -6.183 17.147 1.00 98.50 88 ARG A CA 1
ATOM 724 C C . ARG A 1 88 ? -5.927 -7.124 16.433 1.00 98.50 88 ARG A C 1
ATOM 726 O O . ARG A 1 88 ? -5.653 -8.315 16.327 1.00 98.50 88 ARG A O 1
ATOM 733 N N . THR A 1 89 ? -7.041 -6.593 15.934 1.00 98.31 89 THR A N 1
ATOM 734 C CA . THR A 1 89 ? -8.031 -7.335 15.146 1.00 98.31 89 THR A CA 1
ATOM 735 C C . THR A 1 89 ? -7.739 -7.330 13.645 1.00 98.31 89 THR A C 1
ATOM 737 O O . THR A 1 89 ? -8.466 -7.979 12.897 1.00 98.31 89 THR A O 1
ATOM 740 N N . LYS A 1 90 ? -6.701 -6.608 13.203 1.00 98.69 90 LYS A N 1
ATOM 741 C CA . LYS A 1 90 ? -6.384 -6.362 11.794 1.00 98.69 90 LYS A CA 1
ATOM 742 C C . LYS A 1 90 ? -5.074 -7.013 11.379 1.00 98.69 90 LYS A C 1
ATOM 744 O O . LYS A 1 90 ? -4.184 -7.199 12.208 1.00 98.69 90 LYS A O 1
ATOM 749 N N . ASP A 1 91 ? -4.971 -7.333 10.091 1.00 98.56 91 ASP A N 1
ATOM 750 C CA . ASP A 1 91 ? -3.773 -7.916 9.484 1.00 98.56 91 ASP A CA 1
ATOM 751 C C . ASP A 1 91 ? -2.891 -6.854 8.813 1.00 98.56 91 ASP A C 1
ATOM 753 O O . ASP A 1 91 ? -3.344 -6.074 7.976 1.00 98.56 91 ASP A O 1
ATOM 757 N N . LEU A 1 92 ? -1.604 -6.847 9.153 1.00 98.75 92 LEU A N 1
ATOM 758 C CA . LEU A 1 92 ? -0.562 -6.082 8.467 1.00 98.75 92 LEU A CA 1
ATOM 759 C C . LEU A 1 92 ? 0.309 -7.042 7.652 1.00 98.75 92 LEU A C 1
ATOM 761 O O . LEU A 1 92 ? 1.094 -7.812 8.208 1.00 98.75 92 LEU A O 1
ATOM 765 N N . MET A 1 93 ? 0.159 -7.016 6.330 1.00 98.75 93 MET A N 1
ATOM 766 C CA . MET A 1 93 ? 0.893 -7.896 5.419 1.00 98.75 93 MET A CA 1
ATOM 767 C C . MET A 1 93 ? 2.076 -7.149 4.806 1.00 98.75 93 MET A C 1
ATOM 769 O O . MET A 1 93 ? 1.886 -6.140 4.137 1.00 98.75 93 MET A O 1
ATOM 773 N N . PHE A 1 94 ? 3.291 -7.652 4.990 1.00 98.75 94 PHE A N 1
ATOM 774 C CA . PHE A 1 94 ? 4.508 -7.061 4.426 1.00 98.75 94 PHE A CA 1
ATOM 775 C C . PHE A 1 94 ? 4.996 -7.918 3.260 1.00 98.75 94 PHE A C 1
ATOM 777 O O . PHE A 1 94 ? 5.112 -9.134 3.420 1.00 98.75 94 PHE A O 1
ATOM 784 N N . SER A 1 95 ? 5.283 -7.322 2.102 1.00 98.19 95 SER A N 1
ATOM 785 C CA . SER A 1 95 ? 5.738 -8.075 0.918 1.00 98.19 95 SER A CA 1
ATOM 786 C C . SER A 1 95 ? 6.871 -7.429 0.120 1.00 98.19 95 SER A C 1
ATOM 788 O O . SER A 1 95 ? 7.278 -7.981 -0.901 1.00 98.19 95 SER A O 1
ATOM 790 N N . ASP A 1 96 ? 7.429 -6.307 0.579 1.00 97.12 96 ASP A N 1
ATOM 791 C CA . ASP A 1 96 ? 8.459 -5.591 -0.178 1.00 97.12 96 ASP A CA 1
ATOM 792 C C . ASP A 1 96 ? 9.856 -6.226 -0.061 1.00 97.12 96 ASP A C 1
ATOM 794 O O . ASP A 1 96 ? 10.608 -5.950 0.878 1.00 97.12 96 ASP A O 1
ATOM 798 N N . GLY A 1 97 ? 10.216 -7.077 -1.030 1.00 95.00 97 GLY A N 1
ATOM 799 C CA . GLY A 1 97 ? 11.595 -7.547 -1.224 1.00 95.00 97 GLY A CA 1
ATOM 800 C C . GLY A 1 97 ? 12.222 -8.146 0.040 1.00 95.00 97 GLY A C 1
ATOM 801 O O . GLY A 1 97 ? 13.382 -7.860 0.367 1.00 95.00 97 GLY A O 1
ATOM 802 N N . LEU A 1 98 ? 11.416 -8.894 0.794 1.00 97.81 98 LEU A N 1
ATOM 803 C CA . LEU A 1 98 ? 11.756 -9.391 2.121 1.00 97.81 98 LEU A CA 1
ATOM 804 C C . LEU A 1 98 ? 12.713 -10.585 2.075 1.00 97.81 98 LEU A C 1
ATOM 806 O O . LEU A 1 98 ? 12.737 -11.348 1.116 1.00 97.81 98 LEU A O 1
ATOM 810 N N . ASN A 1 99 ? 13.455 -10.744 3.167 1.00 96.94 99 ASN A N 1
ATOM 811 C CA . ASN A 1 99 ? 14.215 -11.928 3.554 1.00 96.94 99 ASN A CA 1
ATOM 812 C C . ASN A 1 99 ? 14.147 -12.050 5.093 1.00 96.94 99 ASN A C 1
ATOM 814 O O . ASN A 1 99 ? 13.597 -11.168 5.762 1.00 96.94 99 ASN A O 1
ATOM 818 N N . PHE A 1 100 ? 14.708 -13.109 5.681 1.00 96.44 100 PHE A N 1
ATOM 819 C CA . PHE A 1 100 ? 14.636 -13.312 7.136 1.00 96.44 100 PHE A CA 1
ATOM 820 C C . PHE A 1 100 ? 15.238 -12.158 7.956 1.00 96.44 100 PHE A C 1
ATOM 822 O O . PHE A 1 100 ? 14.676 -11.788 8.990 1.00 96.44 100 PHE A O 1
ATOM 829 N N . GLU A 1 101 ? 16.330 -11.551 7.484 1.00 96.81 101 GLU A N 1
ATOM 830 C CA . GLU A 1 101 ? 16.987 -10.429 8.163 1.00 96.81 101 GLU A CA 1
ATOM 831 C C . GLU A 1 101 ? 16.100 -9.182 8.200 1.00 96.81 101 GLU A C 1
ATOM 833 O O . GLU A 1 101 ? 15.972 -8.550 9.248 1.00 96.81 101 GLU A O 1
ATOM 838 N N . LYS A 1 102 ? 15.423 -8.861 7.090 1.00 97.56 102 LYS A N 1
ATOM 839 C CA . LYS A 1 102 ? 14.474 -7.741 7.002 1.00 97.56 102 LYS A CA 1
ATOM 840 C C . LYS A 1 102 ? 13.202 -7.990 7.812 1.00 97.56 102 LYS A C 1
ATOM 842 O O . LYS A 1 102 ? 12.653 -7.057 8.395 1.00 97.56 102 LYS A O 1
ATOM 847 N N . CYS A 1 103 ? 12.736 -9.237 7.883 1.00 98.31 103 CYS A N 1
ATOM 848 C CA . CYS A 1 103 ? 11.532 -9.593 8.634 1.00 98.31 103 CYS A CA 1
ATOM 849 C C . CYS A 1 103 ? 11.702 -9.401 10.150 1.00 98.31 103 CYS A C 1
ATOM 851 O O . CYS A 1 103 ? 10.744 -9.041 10.834 1.00 98.31 103 CYS A O 1
ATOM 853 N N . LEU A 1 104 ? 12.900 -9.624 10.700 1.00 97.88 104 LEU A N 1
ATOM 854 C CA . LEU A 1 104 ? 13.114 -9.631 12.149 1.00 97.88 104 LEU A CA 1
ATOM 855 C C . LEU A 1 104 ? 12.874 -8.261 12.828 1.00 97.88 104 LEU A C 1
ATOM 857 O O . LEU A 1 104 ? 12.156 -8.233 13.834 1.00 97.88 104 LEU A O 1
ATOM 861 N N . PRO A 1 105 ? 13.399 -7.125 12.325 1.00 98.19 105 PRO A N 1
ATOM 862 C CA . PRO A 1 105 ? 13.052 -5.801 12.841 1.00 98.19 105 PRO A CA 1
ATOM 863 C C . PRO A 1 105 ? 11.552 -5.499 12.763 1.00 98.19 105 PRO A C 1
ATOM 865 O O . PRO A 1 105 ? 10.983 -5.012 13.739 1.00 98.19 105 PRO A O 1
ATOM 868 N N . ILE A 1 106 ? 10.897 -5.848 11.648 1.00 98.50 106 ILE A N 1
ATOM 869 C CA . ILE A 1 106 ? 9.454 -5.626 11.454 1.00 98.50 106 ILE A CA 1
ATOM 870 C C . ILE A 1 106 ? 8.650 -6.427 12.478 1.00 98.50 106 ILE A C 1
ATOM 872 O O . ILE A 1 106 ? 7.771 -5.883 13.146 1.00 98.50 106 ILE A O 1
ATOM 876 N N . LEU A 1 107 ? 8.996 -7.703 12.667 1.00 98.31 107 LEU A N 1
ATOM 877 C CA . LEU A 1 107 ? 8.377 -8.564 13.670 1.00 98.31 107 LEU A CA 1
ATOM 878 C C . LEU A 1 107 ? 8.508 -7.955 15.066 1.00 98.31 107 LEU A C 1
ATOM 880 O O . LEU A 1 107 ? 7.518 -7.870 15.788 1.00 98.31 107 LEU A O 1
ATOM 884 N N . ARG A 1 108 ? 9.719 -7.537 15.457 1.00 98.19 108 ARG A N 1
ATOM 885 C CA . ARG A 1 108 ? 9.971 -6.946 16.783 1.00 98.19 108 ARG A CA 1
ATOM 886 C C . ARG A 1 108 ? 9.144 -5.686 17.014 1.00 98.19 108 ARG A C 1
ATOM 888 O O . ARG A 1 108 ? 8.676 -5.488 18.129 1.00 98.19 108 ARG A O 1
ATOM 895 N N . HIS A 1 109 ? 8.955 -4.877 15.974 1.00 98.38 109 HIS A N 1
ATOM 896 C CA . HIS A 1 109 ? 8.175 -3.645 16.042 1.00 98.38 109 HIS A CA 1
ATOM 897 C C . HIS A 1 109 ? 6.668 -3.902 16.140 1.00 98.38 109 HIS A C 1
ATOM 899 O O . HIS A 1 109 ? 5.990 -3.335 16.990 1.00 98.38 109 HIS A O 1
ATOM 905 N N . VAL A 1 110 ? 6.126 -4.781 15.293 1.00 98.12 110 VAL A N 1
ATOM 906 C CA . VAL A 1 110 ? 4.670 -4.952 15.128 1.00 98.12 110 VAL A CA 1
ATOM 907 C C . VAL A 1 110 ? 4.068 -5.958 16.114 1.00 98.12 110 VAL A C 1
ATOM 909 O O . VAL A 1 110 ? 2.866 -5.913 16.403 1.00 98.12 110 VAL A O 1
ATOM 912 N N . ARG A 1 111 ? 4.878 -6.868 16.671 1.00 97.94 111 ARG A N 1
ATOM 913 C CA . ARG A 1 111 ? 4.404 -7.915 17.585 1.00 97.94 111 ARG A CA 1
ATOM 914 C C . ARG A 1 111 ? 3.629 -7.322 18.766 1.00 97.94 111 ARG A C 1
ATOM 916 O O . ARG A 1 111 ? 4.141 -6.513 19.529 1.00 97.94 111 ARG A O 1
ATOM 923 N N . GLY A 1 112 ? 2.399 -7.802 18.946 1.00 97.88 112 GLY A N 1
ATOM 924 C CA . GLY A 1 112 ? 1.500 -7.373 20.022 1.00 97.88 112 GLY A CA 1
ATOM 925 C C . GLY A 1 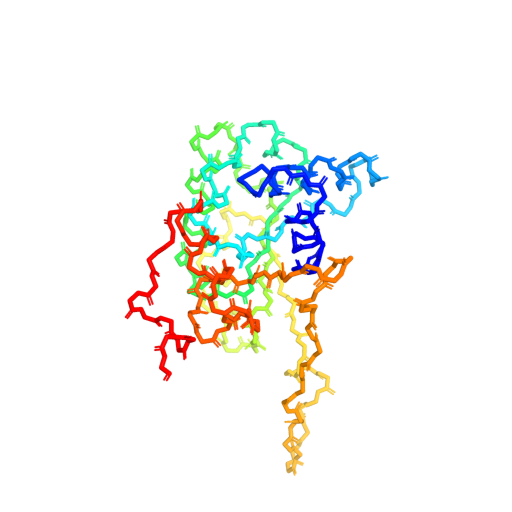112 ? 0.657 -6.138 19.691 1.00 97.88 112 GLY A C 1
ATOM 926 O O . GLY A 1 112 ? -0.259 -5.828 20.450 1.00 97.88 112 GLY A O 1
ATOM 927 N N . GLN A 1 113 ? 0.910 -5.469 18.560 1.00 98.44 113 GLN A N 1
ATOM 928 C CA . GLN A 1 113 ? 0.144 -4.299 18.118 1.00 98.44 113 GLN A CA 1
ATOM 929 C C . GLN A 1 113 ? -0.934 -4.648 17.082 1.00 98.44 113 GLN A C 1
ATOM 931 O O . GLN A 1 113 ? -2.010 -4.057 17.110 1.00 98.44 113 GLN A O 1
ATOM 936 N N . ALA A 1 114 ? -0.661 -5.616 16.204 1.00 98.38 114 ALA A N 1
ATOM 937 C CA . ALA A 1 114 ? -1.572 -6.131 15.179 1.00 98.38 114 ALA A CA 1
ATOM 938 C C . ALA A 1 114 ? -1.287 -7.614 14.891 1.00 98.38 114 ALA A C 1
ATOM 940 O O . ALA A 1 114 ? -0.253 -8.146 15.317 1.00 98.38 114 ALA A O 1
ATOM 941 N N . ARG A 1 115 ? -2.174 -8.278 14.141 1.00 98.62 115 ARG A N 1
ATOM 942 C CA . ARG A 1 115 ? -1.800 -9.509 13.433 1.00 98.62 115 ARG A CA 1
ATOM 943 C C . ARG A 1 115 ? -0.919 -9.118 12.248 1.00 98.62 115 ARG A C 1
ATOM 945 O O . ARG A 1 115 ? -1.048 -8.019 11.709 1.00 98.62 115 ARG A O 1
ATOM 952 N N . PHE A 1 116 ? -0.001 -9.985 11.847 1.00 98.50 116 PHE A N 1
ATOM 953 C CA . PHE A 1 116 ? 0.900 -9.680 10.741 1.00 98.50 116 PHE A CA 1
ATOM 954 C C . PHE A 1 116 ? 1.347 -10.936 10.003 1.00 98.50 116 PHE A C 1
ATOM 956 O O . PHE A 1 116 ? 1.319 -12.039 10.551 1.00 98.50 116 PHE A O 1
ATOM 963 N N . GLY A 1 117 ? 1.796 -10.745 8.765 1.00 98.31 117 GLY A N 1
ATOM 964 C CA . GLY A 1 117 ? 2.360 -11.796 7.928 1.00 98.31 117 GLY A CA 1
ATOM 965 C C . GLY A 1 117 ? 3.414 -11.256 6.966 1.00 98.31 117 GLY A C 1
ATOM 966 O O . GLY A 1 117 ? 3.433 -10.066 6.647 1.00 98.31 117 GLY A O 1
ATOM 967 N N . PHE A 1 118 ? 4.287 -12.147 6.498 1.00 98.62 118 PHE A N 1
ATOM 968 C CA . PHE A 1 118 ? 5.366 -11.830 5.564 1.00 98.62 118 PHE A CA 1
ATOM 969 C C . PHE A 1 118 ? 5.185 -12.617 4.266 1.00 98.62 118 PHE A C 1
ATOM 971 O O . PHE A 1 118 ? 5.182 -13.847 4.274 1.00 98.62 118 PHE A O 1
ATOM 978 N N . GLY A 1 119 ? 5.046 -11.908 3.149 1.00 97.94 119 GLY A N 1
ATOM 979 C CA . GLY A 1 119 ? 5.108 -12.470 1.806 1.00 97.94 119 GLY A CA 1
ATOM 980 C C . GLY A 1 119 ? 6.539 -12.415 1.289 1.00 97.94 119 GLY A C 1
ATOM 981 O O . GLY A 1 119 ? 6.958 -11.393 0.757 1.00 97.94 119 GLY A O 1
ATOM 982 N N . MET A 1 120 ? 7.293 -13.502 1.450 1.00 97.44 120 MET A N 1
ATOM 983 C CA . MET A 1 120 ? 8.642 -13.631 0.890 1.00 97.44 120 MET A CA 1
ATOM 984 C C . MET A 1 120 ? 8.581 -14.348 -0.462 1.00 97.44 120 MET A C 1
ATOM 986 O O . MET A 1 120 ? 7.997 -15.425 -0.566 1.00 97.44 120 MET A O 1
ATOM 990 N N . GLY A 1 121 ? 9.157 -13.729 -1.494 1.00 96.06 121 GLY A N 1
ATOM 991 C CA . GLY A 1 121 ? 9.174 -14.246 -2.865 1.00 96.06 121 GLY A CA 1
ATOM 992 C C . GLY A 1 121 ? 10.539 -14.815 -3.239 1.00 96.06 121 GLY A C 1
ATOM 993 O O . GLY A 1 121 ? 10.870 -15.945 -2.885 1.00 96.06 121 GLY A O 1
ATOM 994 N N . THR A 1 122 ? 11.340 -14.011 -3.944 1.00 96.06 122 THR A N 1
ATOM 995 C CA . THR A 1 122 ? 12.652 -14.401 -4.489 1.00 96.06 122 THR A CA 1
ATOM 996 C C . THR A 1 122 ? 13.574 -15.038 -3.452 1.00 96.06 122 THR A C 1
ATOM 998 O O . THR A 1 122 ? 14.176 -16.062 -3.746 1.00 96.06 122 THR A O 1
ATOM 1001 N N . SER A 1 123 ? 13.619 -14.509 -2.224 1.00 95.38 123 SER A N 1
ATOM 1002 C CA . SER A 1 123 ? 14.471 -15.035 -1.146 1.00 95.38 123 SER A CA 1
ATOM 1003 C C . SER A 1 123 ? 14.117 -16.453 -0.684 1.00 95.38 123 SER A C 1
ATOM 1005 O O . SER A 1 123 ? 14.850 -17.026 0.107 1.00 95.38 123 SER A O 1
ATOM 1007 N N . LEU A 1 124 ? 12.952 -16.982 -1.068 1.00 95.50 124 LEU A N 1
ATOM 1008 C CA . LEU A 1 124 ? 12.568 -18.370 -0.800 1.00 95.50 124 LEU A CA 1
ATOM 1009 C C . LEU A 1 124 ? 12.617 -19.214 -2.070 1.00 95.50 124 LEU A C 1
ATOM 1011 O O . LEU A 1 124 ? 13.042 -20.363 -2.036 1.00 95.50 124 LEU A O 1
ATOM 1015 N N . ALA A 1 125 ? 12.132 -18.662 -3.182 1.00 96.62 125 ALA A N 1
ATOM 1016 C CA . ALA A 1 125 ? 11.942 -19.412 -4.417 1.00 96.62 125 ALA A CA 1
ATOM 1017 C C . ALA A 1 125 ? 13.198 -19.481 -5.304 1.00 96.62 125 ALA A C 1
ATOM 1019 O O . ALA A 1 125 ? 13.252 -20.321 -6.198 1.00 96.62 125 ALA A O 1
ATOM 1020 N N . CYS A 1 126 ? 14.179 -18.598 -5.096 1.00 96.06 126 CYS A N 1
ATOM 1021 C CA . CYS A 1 126 ? 15.385 -18.493 -5.918 1.00 96.06 126 CYS A CA 1
ATOM 1022 C C . CYS A 1 126 ? 16.602 -18.044 -5.081 1.00 96.06 126 CYS A C 1
ATOM 1024 O O . CYS A 1 126 ? 17.297 -17.104 -5.454 1.00 96.06 126 CYS A O 1
ATOM 1026 N N . ASP A 1 127 ? 16.839 -18.704 -3.944 1.00 93.62 127 ASP A N 1
ATOM 1027 C CA . ASP A 1 127 ? 18.025 -18.516 -3.090 1.00 93.62 127 ASP A CA 1
ATOM 1028 C C . ASP A 1 127 ? 18.981 -19.710 -3.266 1.00 9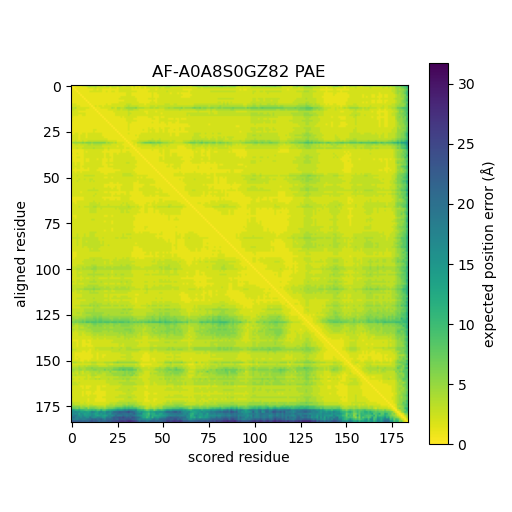3.62 127 ASP A C 1
ATOM 1030 O O . ASP A 1 127 ? 19.010 -20.642 -2.462 1.00 93.62 127 ASP A O 1
ATOM 1034 N N . VAL A 1 128 ? 19.669 -19.750 -4.413 1.00 95.81 128 VAL A N 1
ATOM 1035 C CA . VAL A 1 128 ? 20.566 -20.849 -4.808 1.00 95.81 128 VAL A CA 1
ATOM 1036 C C . VAL A 1 128 ? 21.971 -20.297 -5.018 1.00 95.81 128 VAL A C 1
ATOM 1038 O O . VAL A 1 128 ? 22.163 -19.332 -5.754 1.00 95.81 128 VAL A O 1
ATOM 1041 N N . GLU A 1 129 ? 22.965 -20.928 -4.392 1.00 95.62 129 GLU A N 1
ATOM 1042 C CA . GLU A 1 129 ? 24.365 -20.508 -4.483 1.00 95.62 129 GLU A CA 1
ATOM 1043 C C . GLU A 1 129 ? 24.843 -20.429 -5.944 1.00 95.62 129 GLU A C 1
ATOM 1045 O O . GLU A 1 129 ? 24.675 -21.366 -6.727 1.00 95.62 129 GLU A O 1
ATOM 1050 N N . GLY A 1 130 ? 25.435 -19.289 -6.314 1.00 96.00 130 GLY A N 1
ATOM 1051 C CA . GLY A 1 130 ? 25.927 -19.028 -7.670 1.00 96.00 130 GLY A CA 1
ATOM 1052 C C . GLY A 1 130 ? 24.846 -18.694 -8.705 1.00 96.00 130 GLY A C 1
ATOM 1053 O O . GLY A 1 130 ? 25.176 -18.551 -9.883 1.00 96.00 130 GLY A O 1
ATOM 1054 N N . VAL A 1 131 ? 23.577 -18.556 -8.300 1.00 96.75 131 VAL A N 1
ATOM 1055 C CA . VAL A 1 131 ? 22.463 -18.193 -9.186 1.00 96.75 131 VAL A CA 1
ATOM 1056 C C . VAL A 1 131 ? 21.933 -16.809 -8.828 1.00 96.75 131 VAL A C 1
ATOM 1058 O O . VAL A 1 131 ? 21.317 -16.620 -7.785 1.00 96.75 131 VAL A O 1
ATOM 1061 N N . GLU A 1 132 ? 22.110 -15.852 -9.739 1.00 95.44 132 GLU A N 1
ATOM 1062 C CA . GLU A 1 132 ? 21.512 -14.518 -9.630 1.00 95.44 132 GLU A CA 1
ATOM 1063 C C . GLU A 1 132 ? 20.075 -14.526 -10.185 1.00 95.44 132 GLU A C 1
ATOM 1065 O O . GLU A 1 132 ? 19.877 -14.832 -11.369 1.00 95.44 132 GLU A O 1
ATOM 1070 N N . PRO A 1 133 ? 19.052 -14.190 -9.378 1.00 95.81 133 PRO A N 1
ATOM 1071 C CA . PRO A 1 133 ? 17.677 -14.116 -9.855 1.00 95.81 133 PRO A CA 1
ATOM 1072 C C . PRO A 1 133 ? 17.497 -13.038 -10.930 1.00 95.81 133 PRO A C 1
ATOM 1074 O O . PRO A 1 133 ? 17.971 -11.909 -10.798 1.00 95.81 133 PRO A O 1
ATOM 1077 N N . LEU A 1 134 ? 16.732 -13.349 -11.979 1.00 95.56 134 LEU A N 1
ATOM 1078 C CA . LEU A 1 134 ? 16.388 -12.359 -13.000 1.00 95.56 134 LEU A CA 1
ATOM 1079 C C . LEU A 1 134 ? 15.440 -11.293 -12.428 1.00 95.56 134 LEU A C 1
ATOM 1081 O O . LEU A 1 134 ? 14.368 -1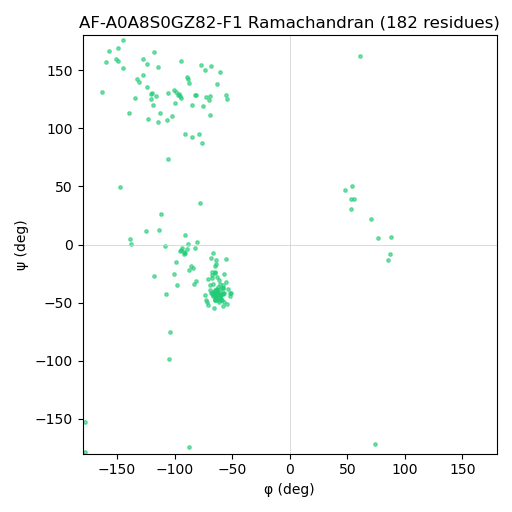1.608 -11.908 1.00 95.56 134 LEU A O 1
ATOM 1085 N N . SER A 1 135 ? 15.802 -10.020 -12.595 1.00 93.19 135 SER A N 1
ATOM 1086 C CA . SER A 1 135 ? 14.934 -8.884 -12.268 1.00 93.19 135 SER A CA 1
ATOM 1087 C C . SER A 1 135 ? 14.005 -8.581 -13.446 1.00 93.19 135 SER A C 1
ATOM 1089 O O . SER A 1 135 ? 14.373 -7.871 -14.382 1.00 93.19 135 SER A O 1
ATOM 1091 N N . ILE A 1 136 ? 12.808 -9.172 -13.432 1.00 93.94 136 ILE A N 1
ATOM 1092 C CA . ILE A 1 136 ? 11.810 -9.044 -14.505 1.00 93.94 136 ILE A CA 1
ATOM 1093 C C . ILE A 1 136 ? 10.497 -8.534 -13.917 1.00 93.94 136 ILE A C 1
ATOM 1095 O O . ILE A 1 136 ? 10.020 -9.033 -12.900 1.00 93.94 136 ILE A O 1
ATOM 1099 N N . VAL A 1 137 ? 9.880 -7.565 -14.594 1.00 92.19 137 VAL A N 1
ATOM 1100 C CA . VAL A 1 137 ? 8.558 -7.034 -14.247 1.00 92.19 137 VAL A CA 1
ATOM 1101 C C . VAL A 1 137 ? 7.679 -6.946 -15.491 1.00 92.19 137 VAL A C 1
ATOM 1103 O O . VAL A 1 137 ? 8.141 -6.575 -16.565 1.00 92.19 137 VAL A O 1
ATOM 1106 N N . MET A 1 138 ? 6.393 -7.245 -15.330 1.00 94.88 138 MET A N 1
ATOM 1107 C CA . MET A 1 138 ? 5.352 -6.957 -16.315 1.00 94.88 138 MET A CA 1
ATOM 1108 C C . MET A 1 138 ? 4.326 -6.053 -15.640 1.00 94.88 138 MET A C 1
ATOM 1110 O O . MET A 1 138 ? 3.839 -6.370 -14.554 1.00 94.88 138 MET A O 1
ATOM 1114 N N . LYS A 1 139 ? 4.047 -4.897 -16.242 1.00 94.94 139 LYS A N 1
ATOM 1115 C CA . LYS A 1 139 ? 3.245 -3.836 -15.628 1.00 94.94 139 LYS A CA 1
ATOM 1116 C C . LYS A 1 139 ? 2.109 -3.430 -16.561 1.00 94.94 139 LYS A C 1
ATOM 1118 O O . LYS A 1 139 ? 2.268 -3.435 -17.777 1.00 94.94 139 LYS A O 1
ATOM 1123 N N . LEU A 1 140 ? 0.966 -3.072 -15.979 1.00 97.00 140 LEU A N 1
ATOM 1124 C CA . LEU A 1 140 ? -0.137 -2.461 -16.715 1.00 97.00 140 LEU A CA 1
ATOM 1125 C C . LEU A 1 140 ? 0.244 -1.020 -17.066 1.00 97.00 140 LEU A C 1
ATOM 1127 O O . LEU A 1 140 ? 0.606 -0.259 -16.172 1.00 97.00 140 LEU A O 1
ATOM 1131 N N . VAL A 1 141 ? 0.147 -0.658 -18.345 1.00 96.81 141 VAL A N 1
ATOM 1132 C CA . VAL A 1 141 ? 0.527 0.681 -18.836 1.00 96.81 141 VAL A CA 1
ATOM 1133 C C . VAL A 1 141 ? -0.640 1.451 -19.444 1.00 96.81 141 VAL A C 1
ATOM 1135 O O . VAL A 1 141 ? -0.656 2.679 -19.386 1.00 96.81 141 VAL A O 1
ATOM 1138 N N . ARG A 1 142 ? -1.652 0.744 -19.972 1.00 97.88 142 ARG A N 1
ATOM 1139 C CA . ARG A 1 142 ? -2.860 1.337 -20.556 1.00 97.88 142 ARG A CA 1
ATOM 1140 C C . ARG A 1 142 ? -4.108 0.497 -20.296 1.00 97.88 142 ARG A C 1
ATOM 1142 O O . ARG A 1 142 ? -4.028 -0.727 -20.214 1.00 97.88 142 ARG A O 1
ATOM 1149 N N . VAL A 1 143 ? -5.263 1.156 -20.238 1.00 97.88 143 VAL A N 1
ATOM 1150 C CA . VAL A 1 143 ? -6.604 0.557 -20.162 1.00 97.88 143 VAL A CA 1
ATOM 1151 C C . VAL A 1 143 ? -7.498 1.282 -21.158 1.00 97.88 143 VAL A C 1
ATOM 1153 O O . VAL A 1 143 ? -7.551 2.502 -21.158 1.00 97.88 143 VAL A O 1
ATOM 1156 N N . HIS A 1 144 ? -8.155 0.541 -22.055 1.00 95.50 144 HIS A N 1
ATOM 1157 C CA . HIS A 1 144 ? -8.928 1.115 -23.171 1.00 95.50 144 HIS A CA 1
ATOM 1158 C C . HIS A 1 144 ? -8.143 2.113 -24.046 1.00 95.50 144 HIS A C 1
ATOM 1160 O O . HIS A 1 144 ? -8.716 3.024 -24.628 1.00 95.50 144 HIS A O 1
ATOM 1166 N N . GLY A 1 145 ? -6.824 1.926 -24.159 1.00 96.75 145 GLY A N 1
ATOM 1167 C CA . GLY A 1 145 ? -5.936 2.837 -24.885 1.00 96.75 145 GLY A CA 1
ATOM 1168 C C . GLY A 1 145 ? -5.447 4.028 -24.056 1.00 96.75 145 GLY A C 1
ATOM 1169 O O . GLY A 1 145 ? -4.451 4.633 -24.439 1.00 96.75 145 GLY A O 1
ATOM 1170 N N . GLU A 1 146 ? -6.043 4.302 -22.897 1.00 97.69 146 GLU A N 1
ATOM 1171 C CA . GLU A 1 146 ? -5.681 5.417 -22.017 1.00 97.69 146 GLU A CA 1
ATOM 1172 C C . GLU A 1 146 ? -4.593 5.027 -21.002 1.00 97.69 146 GLU A C 1
ATOM 1174 O O . GLU A 1 146 ? -4.582 3.884 -20.535 1.00 97.69 146 GLU A O 1
ATOM 1179 N N . PRO A 1 147 ? -3.659 5.931 -20.656 1.00 98.06 147 PRO A N 1
ATOM 1180 C CA . PRO A 1 147 ? -2.545 5.644 -19.751 1.00 98.06 147 PRO A CA 1
ATOM 1181 C C . PRO A 1 147 ? -2.993 5.405 -18.304 1.00 98.06 147 PRO A C 1
ATOM 1183 O O . PRO A 1 147 ? -4.007 5.922 -17.852 1.00 98.06 147 PRO A O 1
ATOM 1186 N N . VAL A 1 148 ? -2.210 4.644 -17.542 1.00 98.25 148 VAL A N 1
ATOM 1187 C CA . VAL A 1 148 ? -2.392 4.467 -16.089 1.00 98.25 148 VAL A CA 1
ATOM 1188 C C . VAL A 1 148 ? -1.096 4.763 -15.340 1.00 98.25 148 VAL A C 1
ATOM 1190 O O . VAL A 1 148 ? -0.013 4.720 -15.925 1.00 98.25 148 VAL A O 1
ATOM 1193 N N . VAL A 1 149 ? -1.202 5.046 -14.040 1.00 97.62 149 VAL A N 1
ATOM 1194 C CA . VAL A 1 149 ? -0.069 5.417 -13.187 1.00 97.62 149 VAL A CA 1
ATOM 1195 C C . VAL A 1 149 ? -0.010 4.623 -11.880 1.00 97.62 149 VAL A C 1
ATOM 1197 O O . VAL A 1 149 ? -1.021 4.403 -11.216 1.00 97.62 149 VAL A O 1
ATOM 1200 N N . LYS A 1 150 ? 1.201 4.241 -11.468 1.00 96.62 150 LYS A N 1
ATOM 1201 C CA . LYS A 1 150 ? 1.544 3.899 -10.080 1.00 96.62 150 LYS A CA 1
ATOM 1202 C C . LYS A 1 150 ? 2.570 4.913 -9.572 1.00 96.62 150 LYS A C 1
ATOM 1204 O O . LYS A 1 150 ? 3.605 5.080 -10.214 1.00 96.62 150 LYS A O 1
ATOM 1209 N N . PHE A 1 151 ? 2.307 5.529 -8.421 1.00 95.06 151 PHE A N 1
ATOM 1210 C CA . PHE A 1 151 ? 3.216 6.482 -7.772 1.00 95.06 151 PHE A CA 1
ATOM 1211 C C . PHE A 1 151 ? 4.032 5.893 -6.622 1.00 95.06 151 PHE A C 1
ATOM 1213 O O . PHE A 1 151 ? 5.122 6.388 -6.420 1.00 95.06 151 PHE A O 1
ATOM 1220 N N . SER A 1 152 ? 3.592 4.829 -5.931 1.00 92.62 152 SER A N 1
ATOM 1221 C CA . SER A 1 152 ? 4.394 4.169 -4.877 1.00 92.62 152 SER A CA 1
ATOM 1222 C C . SER A 1 152 ? 4.772 5.070 -3.676 1.00 92.62 152 SER A C 1
ATOM 1224 O O . SER A 1 152 ? 4.746 6.293 -3.740 1.00 92.62 152 SER A O 1
ATOM 1226 N N . ASP A 1 153 ? 5.171 4.467 -2.552 1.00 93.50 153 ASP A N 1
ATOM 1227 C CA . ASP A 1 153 ? 5.877 5.183 -1.470 1.00 93.50 153 ASP A CA 1
ATOM 1228 C C . ASP A 1 153 ? 7.410 5.181 -1.676 1.00 93.50 153 ASP A C 1
ATOM 1230 O O . ASP A 1 153 ? 8.169 5.714 -0.869 1.00 93.50 153 ASP A O 1
ATOM 1234 N N . ASP A 1 154 ? 7.869 4.563 -2.766 1.00 90.69 154 ASP A N 1
ATOM 1235 C CA . ASP A 1 154 ? 9.246 4.573 -3.263 1.00 90.69 154 ASP A CA 1
ATOM 1236 C C . ASP A 1 154 ? 9.245 5.099 -4.712 1.00 90.69 154 ASP A C 1
ATOM 1238 O O . ASP A 1 154 ? 8.802 4.354 -5.599 1.00 90.69 154 ASP A O 1
ATOM 1242 N N . PRO A 1 155 ? 9.733 6.334 -4.964 1.00 85.88 155 PRO A N 1
ATOM 1243 C CA . PRO A 1 155 ? 9.690 6.982 -6.277 1.00 85.88 155 PRO A CA 1
ATOM 1244 C C . PRO A 1 155 ? 10.358 6.193 -7.410 1.00 85.88 155 PRO A C 1
ATOM 1246 O O . PRO A 1 155 ? 10.003 6.350 -8.580 1.00 85.88 155 PRO A O 1
ATOM 1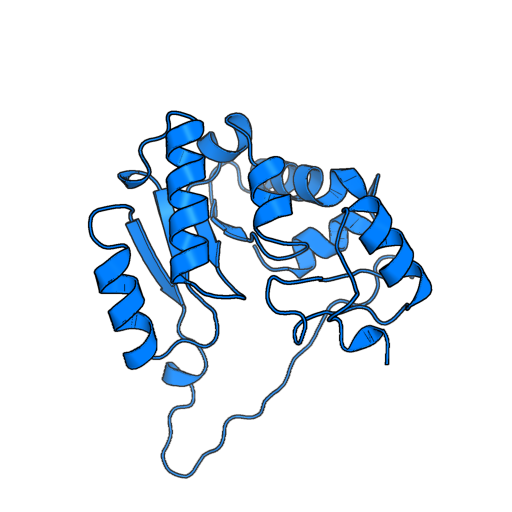249 N N . ILE A 1 156 ? 11.320 5.320 -7.090 1.00 85.56 156 ILE A N 1
ATOM 1250 C CA . ILE A 1 156 ? 12.009 4.482 -8.085 1.00 85.56 156 ILE A CA 1
ATOM 1251 C C . ILE A 1 156 ? 11.048 3.441 -8.681 1.00 85.56 156 ILE A C 1
ATOM 1253 O O . ILE A 1 156 ? 11.238 2.962 -9.800 1.00 85.56 156 ILE A O 1
ATOM 1257 N N . LYS A 1 157 ? 9.976 3.101 -7.958 1.00 86.12 157 LYS A N 1
ATOM 1258 C CA . LYS A 1 157 ? 8.970 2.124 -8.383 1.00 86.12 157 LYS A CA 1
ATOM 1259 C C . LYS A 1 157 ? 7.806 2.752 -9.157 1.00 86.12 157 LYS A C 1
ATOM 1261 O O . LYS A 1 157 ? 6.845 2.027 -9.445 1.00 86.12 157 LYS A O 1
ATOM 1266 N N . ASN A 1 158 ? 7.878 4.038 -9.509 1.00 90.56 158 ASN A N 1
ATOM 1267 C CA . ASN A 1 158 ? 6.833 4.704 -10.286 1.00 90.56 158 ASN A CA 1
ATOM 1268 C C . ASN A 1 158 ? 6.656 4.034 -11.648 1.00 90.56 158 ASN A C 1
ATOM 1270 O O . ASN A 1 158 ? 7.583 3.470 -12.233 1.00 90.56 158 ASN A O 1
ATOM 1274 N N . VAL A 1 159 ? 5.429 4.072 -12.150 1.00 92.31 159 VAL A N 1
ATOM 1275 C CA . VAL A 1 159 ? 5.058 3.479 -13.433 1.00 92.31 159 VAL A CA 1
ATOM 1276 C C . VAL A 1 159 ? 4.114 4.434 -14.123 1.00 92.31 159 VAL A C 1
ATOM 1278 O O . VAL A 1 159 ? 3.004 4.619 -13.646 1.00 92.31 159 VAL A O 1
ATOM 1281 N N . CYS A 1 160 ? 4.544 5.026 -15.228 1.00 95.25 160 CYS A N 1
ATOM 1282 C CA . CYS A 1 160 ? 3.689 5.716 -16.186 1.00 95.25 160 CYS A CA 1
ATOM 1283 C C . CYS A 1 160 ? 4.486 5.869 -17.481 1.00 95.25 160 CYS A C 1
ATOM 1285 O O . CYS A 1 160 ? 5.627 6.320 -17.430 1.00 95.25 160 CYS A O 1
ATOM 1287 N N . GLU A 1 161 ? 3.907 5.514 -18.625 1.00 94.50 161 GLU A N 1
ATOM 1288 C CA . GLU A 1 161 ? 4.551 5.725 -19.934 1.00 94.50 161 GLU A CA 1
ATOM 1289 C C . GLU A 1 161 ? 4.166 7.068 -20.571 1.00 94.50 161 GLU A C 1
ATOM 1291 O O . GLU A 1 161 ? 4.720 7.448 -21.598 1.00 94.50 161 GLU A O 1
ATOM 1296 N N . ASP A 1 162 ? 3.208 7.787 -19.978 1.00 96.06 162 ASP A N 1
ATOM 1297 C CA . ASP A 1 162 ? 2.716 9.067 -20.480 1.00 96.06 162 ASP A CA 1
ATOM 1298 C C . ASP A 1 162 ? 3.055 10.200 -19.492 1.00 96.06 162 ASP A C 1
ATOM 1300 O O . ASP A 1 162 ? 2.424 10.314 -18.434 1.00 96.06 162 ASP A O 1
ATOM 1304 N N . PRO A 1 163 ? 4.043 11.059 -19.806 1.00 93.69 163 PRO A N 1
ATOM 1305 C CA . PRO A 1 163 ? 4.439 12.162 -18.929 1.00 93.69 163 PRO A CA 1
ATOM 1306 C C . PRO A 1 163 ? 3.339 13.209 -18.709 1.00 93.69 163 PRO A C 1
ATOM 1308 O O . PRO A 1 163 ? 3.316 13.881 -17.676 1.00 93.69 163 PRO A O 1
ATOM 1311 N N . SER A 1 164 ? 2.423 13.381 -19.667 1.00 95.38 164 SER A N 1
ATOM 1312 C CA . SER A 1 164 ? 1.317 14.334 -19.533 1.00 95.38 164 SER A CA 1
ATOM 1313 C C . SER A 1 164 ? 0.275 13.806 -18.556 1.00 95.38 164 SER A C 1
ATOM 1315 O O . SER A 1 164 ? -0.161 14.544 -17.669 1.00 95.38 164 SER A O 1
ATOM 1317 N N . PHE A 1 165 ? -0.059 12.518 -18.657 1.00 96.81 165 PHE A N 1
ATOM 1318 C CA . PHE A 1 165 ? -0.928 11.860 -17.689 1.00 96.81 165 PHE A CA 1
ATOM 1319 C C . PHE A 1 165 ? -0.294 11.789 -16.301 1.00 96.81 165 PHE A C 1
ATOM 1321 O O . PHE A 1 165 ? -0.983 12.046 -15.320 1.00 96.81 165 PHE A O 1
ATOM 1328 N N . LEU A 1 166 ? 1.014 11.524 -16.206 1.00 95.75 166 LEU A N 1
ATOM 1329 C CA . LEU A 1 166 ? 1.747 11.530 -14.938 1.00 95.75 166 LEU A CA 1
ATOM 1330 C C . LEU A 1 166 ? 1.567 12.864 -14.195 1.00 95.75 166 LEU A C 1
ATOM 1332 O O . LEU A 1 166 ? 1.154 12.869 -13.037 1.00 95.75 166 LEU A O 1
ATOM 1336 N N . ARG A 1 167 ? 1.810 13.995 -14.875 1.00 95.00 167 ARG A N 1
ATOM 1337 C CA . ARG A 1 167 ? 1.638 15.341 -14.298 1.00 95.00 167 ARG A CA 1
ATOM 1338 C C . ARG A 1 167 ? 0.189 15.631 -13.919 1.00 95.00 167 ARG A C 1
ATOM 1340 O O . ARG A 1 167 ? -0.068 16.156 -12.838 1.00 95.00 167 ARG A O 1
ATOM 1347 N N . TYR A 1 168 ? -0.759 15.277 -14.784 1.00 96.81 168 TYR A N 1
ATOM 1348 C CA . TYR A 1 168 ? -2.184 15.450 -14.502 1.00 96.81 168 TYR A CA 1
ATOM 1349 C C . TYR A 1 168 ? -2.622 14.642 -13.272 1.00 96.81 168 TYR A C 1
ATOM 1351 O O . TYR A 1 168 ? -3.236 15.184 -12.353 1.00 96.81 168 TYR A O 1
ATOM 1359 N N . ALA A 1 169 ? -2.264 13.360 -13.214 1.00 97.38 169 ALA A N 1
ATOM 1360 C CA . ALA A 1 169 ? -2.597 12.488 -12.099 1.00 97.38 169 ALA A CA 1
ATOM 1361 C C . ALA A 1 169 ? -1.939 12.956 -10.795 1.00 97.38 169 ALA A C 1
ATOM 1363 O O . ALA A 1 169 ? -2.586 12.933 -9.751 1.00 97.38 169 ALA A O 1
ATOM 1364 N N . ALA A 1 170 ? -0.700 13.452 -10.852 1.00 95.75 170 ALA A N 1
ATOM 1365 C CA . ALA A 1 170 ? -0.022 14.028 -9.696 1.00 95.75 170 ALA A CA 1
ATOM 1366 C C . ALA A 1 170 ? -0.776 15.243 -9.133 1.00 95.75 170 ALA A C 1
ATOM 1368 O O . ALA A 1 170 ? -0.963 15.335 -7.923 1.00 95.75 170 ALA A O 1
ATOM 1369 N N . GLN A 1 171 ? -1.307 16.121 -9.992 1.00 96.31 171 GLN A N 1
ATOM 1370 C CA . GLN A 1 171 ? -2.169 17.229 -9.560 1.00 96.31 171 GLN A CA 1
ATOM 1371 C C . GLN A 1 171 ? -3.479 16.729 -8.937 1.00 96.31 171 GLN A C 1
ATOM 1373 O O . GLN A 1 171 ? -3.881 17.202 -7.876 1.00 96.31 171 GLN A O 1
ATOM 1378 N N . VAL A 1 172 ? -4.139 15.753 -9.570 1.00 97.25 172 VAL A N 1
ATOM 1379 C CA . VAL A 1 172 ? -5.414 15.191 -9.089 1.00 97.25 172 VAL A CA 1
ATOM 1380 C C . VAL A 1 172 ? -5.263 14.506 -7.728 1.00 97.25 172 VAL A C 1
ATOM 1382 O O . VAL A 1 172 ? -6.148 14.620 -6.876 1.00 97.25 172 VAL A O 1
ATOM 1385 N N . PHE A 1 173 ? -4.153 13.802 -7.515 1.00 96.50 173 PHE A N 1
ATOM 1386 C CA . PHE A 1 173 ? -3.866 13.080 -6.277 1.00 96.50 173 PHE A CA 1
ATOM 1387 C C . PHE A 1 173 ? -3.043 13.882 -5.263 1.00 96.50 173 PHE A C 1
ATOM 138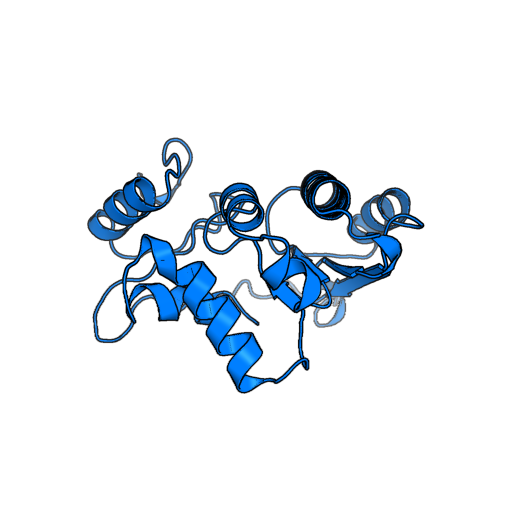9 O O . PHE A 1 173 ? -2.840 13.407 -4.147 1.00 96.50 173 PHE A O 1
ATOM 1396 N N . ASN A 1 174 ? -2.621 15.100 -5.612 1.00 94.19 174 ASN A N 1
ATOM 1397 C CA . ASN A 1 174 ? -1.749 15.949 -4.803 1.00 94.19 174 ASN A CA 1
ATOM 1398 C C . ASN A 1 174 ? -0.439 15.236 -4.398 1.00 94.19 174 ASN A C 1
ATOM 1400 O O . ASN A 1 174 ? -0.073 15.197 -3.222 1.00 94.19 174 ASN A O 1
ATOM 1404 N N . VAL A 1 175 ? 0.233 14.645 -5.389 1.00 92.19 175 VAL A N 1
ATOM 1405 C CA . VAL A 1 175 ? 1.540 13.984 -5.267 1.00 92.19 175 VAL A CA 1
ATOM 1406 C C . VAL A 1 175 ? 2.627 14.933 -5.770 1.00 92.19 175 VAL A C 1
ATOM 1408 O O . VAL A 1 175 ? 2.488 15.515 -6.844 1.00 92.19 175 VAL A O 1
ATOM 1411 N N . ASP A 1 176 ? 3.707 15.078 -5.003 1.00 87.06 176 ASP A N 1
ATOM 1412 C CA . ASP A 1 176 ? 4.888 15.838 -5.421 1.00 87.06 176 ASP A CA 1
ATOM 1413 C C . ASP A 1 176 ? 5.790 14.977 -6.320 1.00 87.06 176 ASP A C 1
ATOM 1415 O O . ASP A 1 176 ? 6.134 13.844 -5.975 1.00 87.06 176 ASP A O 1
ATOM 1419 N N . LEU A 1 177 ? 6.162 15.517 -7.481 1.00 82.62 177 LEU A N 1
ATOM 1420 C CA . LEU A 1 177 ? 6.996 14.846 -8.477 1.00 82.62 177 LEU A CA 1
ATOM 1421 C C . LEU A 1 177 ? 8.485 15.172 -8.360 1.00 82.62 177 LEU A C 1
ATOM 1423 O O . LEU A 1 177 ? 9.268 14.523 -9.049 1.00 82.62 177 LEU A O 1
ATOM 1427 N N . ALA A 1 178 ? 8.898 16.080 -7.465 1.00 69.94 178 ALA A N 1
ATOM 1428 C CA . ALA A 1 178 ? 10.275 16.588 -7.364 1.00 69.94 178 ALA A CA 1
ATOM 1429 C C . ALA A 1 178 ? 11.371 15.512 -7.178 1.00 69.94 178 ALA A C 1
ATOM 1431 O O . ALA A 1 178 ? 12.565 15.802 -7.292 1.00 69.94 178 ALA A O 1
ATOM 1432 N N . HIS A 1 179 ? 10.988 14.268 -6.877 1.00 61.56 179 HIS A N 1
ATOM 1433 C CA . HIS A 1 179 ? 11.886 13.127 -6.689 1.00 61.56 179 HIS A CA 1
ATOM 1434 C C . HIS A 1 179 ? 11.560 11.926 -7.592 1.00 61.56 179 HIS A C 1
ATOM 1436 O O . HIS A 1 179 ? 12.083 10.834 -7.370 1.00 61.56 179 HIS A O 1
ATOM 1442 N N . SER A 1 180 ? 10.695 12.091 -8.599 1.00 61.66 180 SER A N 1
ATOM 1443 C CA . SER A 1 180 ? 10.364 11.009 -9.524 1.00 61.66 180 SER A CA 1
ATOM 1444 C C . SER A 1 180 ? 11.421 10.892 -10.630 1.00 61.66 180 SER A C 1
ATOM 1446 O O . SER A 1 180 ? 11.685 11.875 -11.321 1.00 61.66 180 SER A O 1
ATOM 1448 N N . PRO A 1 181 ? 11.975 9.692 -10.888 1.00 60.62 181 PRO A N 1
ATOM 1449 C CA . PRO A 1 181 ? 12.891 9.480 -12.009 1.00 60.62 181 PRO A CA 1
ATOM 1450 C C . PRO A 1 181 ? 12.204 9.627 -13.378 1.00 60.62 181 PRO A C 1
ATOM 1452 O O . PRO A 1 181 ? 12.880 9.596 -14.395 1.00 60.62 181 PRO A O 1
ATOM 1455 N N . LEU A 1 182 ? 10.872 9.771 -13.411 1.00 60.47 182 LEU A N 1
ATOM 1456 C CA . LEU A 1 182 ? 10.076 9.952 -14.627 1.00 60.47 182 LEU A CA 1
ATOM 1457 C C . LEU A 1 182 ? 10.038 11.410 -15.130 1.00 60.47 182 LEU A C 1
ATOM 1459 O O . LEU A 1 182 ? 9.422 11.666 -16.164 1.00 60.47 182 LEU A O 1
ATOM 1463 N N . GLU A 1 183 ? 10.647 12.362 -14.410 1.00 50.34 183 GLU A N 1
ATOM 1464 C CA . GLU A 1 183 ? 10.817 13.752 -14.873 1.00 50.34 183 GLU A CA 1
ATOM 1465 C C . GLU A 1 183 ? 12.177 14.029 -15.544 1.00 50.34 183 GLU A C 1
ATOM 1467 O O . GLU A 1 183 ? 12.370 15.126 -1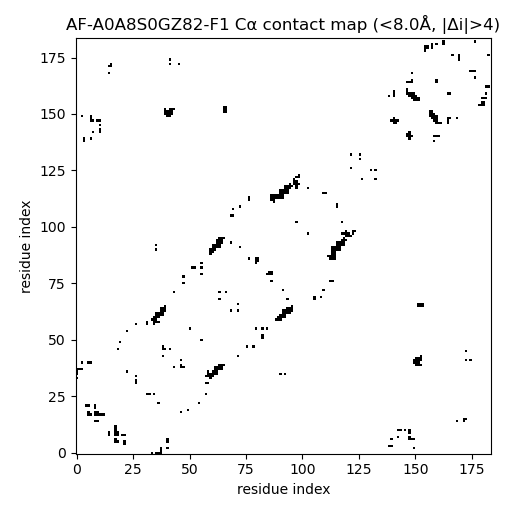6.072 1.00 50.34 183 GLU A O 1
ATOM 1472 N N . ALA A 1 184 ? 13.101 13.059 -15.542 1.00 43.06 184 ALA A N 1
ATOM 1473 C CA . ALA A 1 184 ? 14.396 13.141 -16.229 1.00 43.06 184 ALA A CA 1
ATOM 1474 C C . ALA A 1 184 ? 14.311 12.597 -17.663 1.00 43.06 184 ALA A C 1
ATOM 1476 O O . ALA A 1 184 ? 14.949 13.208 -18.551 1.00 43.06 184 ALA A O 1
#

Mean predicted aligned error: 3.28 Å

Sequence (184 aa):
MAHQWLMVHQQLGRLRESQNAALENWVHEYRGRLGIALTDCISTDFFLKDFDLYFAKLYDGLRQDSGNPILWADKVLARYRELGIDPRTKDLMFSDGLNFEKCLPILRHVRGQARFGFGMGTSLACDVEGVEPLSIVMKLVRVHGEPVVKFSDDPIKNVCEDPSFLRYAAQVFNVDLAHSPLEA

Radius of gyration: 16.9 Å; Cα contacts (8 Å, |Δi|>4): 258; chains: 1; bounding box: 45×38×45 Å

Solvent-accessible surface area (backbone atoms only — not comparable to full-atom values): 10639 Å² total; per-residue (Å²): 108,59,62,61,58,44,35,53,24,44,71,73,58,60,58,79,49,9,59,59,54,34,54,51,52,48,47,66,74,45,69,71,47,80,31,44,46,66,36,39,45,60,24,48,68,60,38,55,72,71,54,41,63,67,54,62,68,59,35,49,26,42,36,46,69,54,54,59,67,65,64,50,47,52,54,52,48,48,50,31,50,76,62,73,40,68,38,59,78,26,37,43,34,40,44,54,89,35,44,75,77,63,45,49,62,49,47,68,69,41,62,90,54,36,39,70,49,78,50,61,50,60,64,69,79,50,72,48,92,97,52,82,73,84,92,78,87,88,78,81,48,59,50,99,86,40,76,31,62,34,43,29,55,34,44,87,66,44,42,60,88,42,68,67,57,48,54,51,50,24,62,65,68,71,52,84,61,95,72,36,71,83,79,116

pLDDT: mean 95.34, std 7.97, range [43.06, 98.81]

Nearest PDB structures (foldseek):
  1yir-assembly2_B  TM=9.786E-01  e=2.343E-20  Pseudomonas aeruginosa
  3os4-assembly1_A  TM=9.867E-01  e=7.315E-20  Yersinia pestis CO92
  4hl7-assembly2_B  TM=9.838E-01  e=2.284E-19  Vibrio cholerae O1 biovar El Tor str. N16961
  4hl7-assembly1_A  TM=9.816E-01  e=2.371E-18  Vibrio cholerae O1 biovar El Tor str. N16961
  2im5-assembly4_D  TM=9.286E-01  e=6.196E-16  Porphyromonas gingivalis

Secondary structure (DSSP, 8-state):
--HHHHHHGGGSS-GGGHHHHHHHHHHHHHTTSS-EEE--SS-HHHHHHH--HHHHHH-SEEEE-SS-HHHHHHHHHHHHHHTT--GGGSEEEE-SS--HHHHHHHHHHHBTTBEEEE---HHHHS--TT-PPP-------EETTEE--B--SSGGG-B-S-HHHHHHHHHHHT---TT-GGG-

Foldseek 3Di:
DDLVLLQQLCPVDPNLCSNVVSLVVVCVVQVLPPQEAEQQQPHVVLRLVPCALVSVVRGQEYEDAADDLLVSLVSVLVSCVVRVHQQQSHEYEYEHQDDPVRVPVNCVRCPPRYHYDYHHDCNPPPVDPPDDDDDDDDDDADDPNHGTWGCGPDLAPIDYPDPVVVVVSCVSSVNDCPPHPVVD